Protein AF-0000000084677621 (afdb_homodimer)

Foldseek 3Di:
DDDPPPPPPPPPPPPPPPPPPPPPPPPVPCCVVVPVPLPDLFAKDFDQLVVVDDDADPQLVVVLVVLSVVLVVLRVVLRVVSVVQRPHDDPCCNVVPRQVVQLVVQLVSQVSNQVSRVVVNNRDPDSSVRRGMDGDD/DPPPPPPPPPPPPPPPPPPPPPPPPPPVPCCVVVPVPLPDLFAKDFDQLVVVDDDADPQLVVVLVVLSVVLVVLRVVLRVVSVVQRPHDDPCCNVPPRQVVQLVVQLVSQVSNQVSRVVVNNRDPDSSVRRGMDGDD

Organism: Streptomyces collinus (strain DSM 40733 / Tue 365) (NCBI:txid1214242)

Sequence (274 aa):
MAIIGGAAAVALSGAVIAGTALAGQPAKGDGAQNARTLADPGTISCPDVASGLPAVPASAKAEVDRNLALLQTQIQEANTRLKNTVGQGGPNFVNNAILGPLKDKRVSTIDRIAIAIGRKGTKPAGLDALAACTLTKMAIIGGAAAVALSGAVIAGTALAGQPAKGDGAQNARTLADPGTISCPDVASGLPAVPASAKAEVDRNLALLQTQIQEANTRLKNTVGQGGPNFVNNAILGPLKDKRVSTIDRIAIAIGRKGTKPAGLDALAACTLTK

Radius of gyration: 38.09 Å; Cα contacts (8 Å, |Δi|>4): 256; chains: 2; bounding box: 139×68×80 Å

pLDDT: mean 78.39, std 28.09, range [24.25, 98.94]

Solvent-accessible surface area (backbone atoms only — not comparable to full-atom values): 17028 Å² total; per-residue (Å²): 135,84,81,79,77,77,79,78,78,78,79,78,78,77,78,78,75,76,72,79,74,77,72,70,73,72,73,76,65,79,66,69,67,72,64,71,71,74,71,80,74,49,45,67,48,64,57,70,61,76,82,70,52,73,92,68,50,78,93,28,42,65,63,39,50,53,43,56,50,49,53,53,50,52,48,51,53,46,40,52,49,46,62,75,39,62,90,51,73,60,94,57,32,57,52,60,71,41,47,45,53,48,21,48,52,37,38,54,44,49,46,52,38,31,49,46,40,26,76,77,51,76,54,66,75,72,63,64,76,47,26,60,56,46,79,46,123,137,83,80,78,78,78,79,78,77,79,79,79,76,75,76,77,75,75,72,78,74,75,73,68,72,72,73,77,64,79,66,69,65,72,64,69,71,72,71,78,72,48,46,64,47,66,57,70,61,75,81,70,51,73,91,69,50,78,91,31,42,66,62,41,49,53,42,55,50,49,53,53,51,51,47,52,52,47,42,51,49,45,65,75,40,63,90,52,73,62,94,56,32,58,52,60,72,40,46,46,53,47,22,47,52,36,37,54,44,48,47,52,40,30,50,47,40,25,76,76,51,75,54,67,74,71,62,63,77,47,24,61,59,44,79,46,119

Secondary structure (DSSP, 8-state):
------------------------------------------EEE---SGGG--PPPGGGHHHHHHHHHHHHHHHHHHHHHHHHTTT-S-TTHHIIIIIHHHHHHHHHHHHHHHHHHHTTSPPP-SGGGG---EEE-/------------------------------------------EEE---SGGG--PPPGGGHHHHHHHHHHHHHHHHHHHHHHHHTTT-S-TTHHIIIIIHHHHHHHHHHHHHHHHHHHTTSPPP-SGGGG---EEE-

Structure (mmCIF, N/CA/C/O backbone):
data_AF-0000000084677621-model_v1
#
loop_
_entity.id
_entity.type
_entity.pdbx_description
1 polymer 'Secreted protein'
#
loop_
_atom_site.group_PDB
_atom_site.id
_atom_site.type_symbol
_atom_site.label_atom_id
_atom_site.label_alt_id
_atom_site.label_comp_id
_atom_site.label_asym_id
_atom_site.label_entity_id
_atom_site.label_seq_id
_atom_site.pdbx_PDB_ins_code
_atom_site.Cartn_x
_atom_site.Cartn_y
_atom_site.Cartn_z
_atom_site.occupancy
_atom_site.B_iso_or_equiv
_atom_site.auth_seq_id
_atom_site.auth_comp_id
_atom_site.auth_asym_id
_atom_site.auth_atom_id
_atom_site.pdbx_PDB_model_num
ATOM 1 N N . MET A 1 1 ? 57.188 40.812 -65.5 1 24.25 1 MET A N 1
ATOM 2 C CA . MET A 1 1 ? 58.375 40.938 -64.688 1 24.25 1 MET A CA 1
ATOM 3 C C . MET A 1 1 ? 58 40.938 -63.188 1 24.25 1 MET A C 1
ATOM 5 O O . MET A 1 1 ? 58.781 41.344 -62.344 1 24.25 1 MET A O 1
ATOM 9 N N . ALA A 1 2 ? 56.594 40.688 -62.906 1 28.48 2 ALA A N 1
ATOM 10 C CA . ALA A 1 2 ? 55.938 41.031 -61.625 1 28.48 2 ALA A CA 1
ATOM 11 C C . ALA A 1 2 ? 56.594 40.312 -60.469 1 28.48 2 ALA A C 1
ATOM 13 O O . ALA A 1 2 ? 57.094 39.188 -60.625 1 28.48 2 ALA A O 1
ATOM 14 N N . ILE A 1 3 ? 56.844 41.094 -59.406 1 26.59 3 ILE A N 1
ATOM 15 C CA . ILE A 1 3 ? 57.5 41.219 -58.094 1 26.59 3 ILE A CA 1
ATOM 16 C C . ILE A 1 3 ? 56.875 40.188 -57.125 1 26.59 3 ILE A C 1
ATOM 18 O O . ILE A 1 3 ? 55.656 40.188 -56.938 1 26.59 3 ILE A O 1
ATOM 22 N N . ILE A 1 4 ? 57.375 38.906 -57.062 1 34.72 4 ILE A N 1
ATOM 23 C CA . ILE A 1 4 ? 57.125 37.75 -56.219 1 34.72 4 ILE A CA 1
ATOM 24 C C . ILE A 1 4 ? 57.406 38.062 -54.75 1 34.72 4 ILE A C 1
ATOM 26 O O . ILE A 1 4 ? 58.562 38.312 -54.406 1 34.72 4 ILE A O 1
ATOM 30 N N . GLY A 1 5 ? 56.719 39.25 -54.219 1 29.91 5 GLY A N 1
ATOM 31 C CA . GLY A 1 5 ? 57.031 39.688 -52.875 1 29.91 5 GLY A CA 1
ATOM 32 C C . GLY A 1 5 ? 56.938 38.594 -51.844 1 29.91 5 GLY A C 1
ATOM 33 O O . GLY A 1 5 ? 56 37.812 -51.812 1 29.91 5 GLY A O 1
ATOM 34 N N . GLY A 1 6 ? 58.125 37.969 -51.469 1 28.16 6 GLY A N 1
ATOM 35 C CA . GLY A 1 6 ? 58.438 36.875 -50.531 1 28.16 6 GLY A CA 1
ATOM 36 C C . GLY A 1 6 ? 58.094 37.188 -49.094 1 28.16 6 GLY A C 1
ATOM 37 O O . GLY A 1 6 ? 58.656 38.094 -48.5 1 28.16 6 GLY A O 1
ATOM 38 N N . ALA A 1 7 ? 56.75 37.344 -48.75 1 32.41 7 ALA A N 1
ATOM 39 C CA . ALA A 1 7 ? 56.281 37.688 -47.406 1 32.41 7 ALA A CA 1
ATOM 40 C C . ALA A 1 7 ? 56.938 36.781 -46.375 1 32.41 7 ALA A C 1
ATOM 42 O O . ALA A 1 7 ? 56.906 35.562 -46.531 1 32.41 7 ALA A O 1
ATOM 43 N N . ALA A 1 8 ? 58.031 37.25 -45.688 1 29.69 8 ALA A N 1
ATOM 44 C CA . ALA A 1 8 ? 58.844 36.719 -44.625 1 29.69 8 ALA A CA 1
ATOM 45 C C . ALA A 1 8 ? 57.969 36.312 -43.438 1 29.69 8 ALA A C 1
ATOM 47 O O . ALA A 1 8 ? 57.125 37.094 -42.969 1 29.69 8 ALA A O 1
ATOM 48 N N . ALA A 1 9 ? 57.594 35 -43.312 1 32.16 9 ALA A N 1
ATOM 49 C CA . ALA A 1 9 ? 56.844 34.281 -42.281 1 32.16 9 ALA A CA 1
ATOM 50 C C . ALA A 1 9 ? 57.562 34.406 -40.938 1 32.16 9 ALA A C 1
ATOM 52 O O . ALA A 1 9 ? 58.656 33.906 -40.75 1 32.16 9 ALA A O 1
ATOM 53 N N . VAL A 1 10 ? 57.688 35.719 -40.375 1 30 10 VAL A N 1
ATOM 54 C CA . VAL A 1 10 ? 58.344 35.812 -39.094 1 30 10 VAL A CA 1
ATOM 55 C C . VAL A 1 10 ? 57.656 34.906 -38.094 1 30 10 VAL A C 1
ATOM 57 O O . VAL A 1 10 ? 56.438 34.844 -38 1 30 10 VAL A O 1
ATOM 60 N N . ALA A 1 11 ? 58.25 33.688 -37.75 1 32.84 11 ALA A N 1
ATOM 61 C CA . ALA A 1 11 ? 58 32.656 -36.781 1 32.84 11 ALA A CA 1
ATOM 62 C C . ALA A 1 11 ? 58.094 33.219 -35.344 1 32.84 11 ALA A C 1
ATOM 64 O O . ALA A 1 11 ? 59.156 33.625 -34.906 1 32.84 11 ALA A O 1
ATOM 65 N N . LEU A 1 12 ? 57.156 34.188 -34.906 1 30.03 12 LEU A N 1
ATOM 66 C CA . LEU A 1 12 ? 57.125 34.719 -33.562 1 30.03 12 LEU A CA 1
ATOM 67 C C . LEU A 1 12 ? 57.125 33.594 -32.531 1 30.03 12 LEU A C 1
ATOM 69 O O . LEU A 1 12 ? 56.281 32.719 -32.562 1 30.03 12 LEU A O 1
ATOM 73 N N . SER A 1 13 ? 58.312 33.156 -32.031 1 32.03 13 SER A N 1
ATOM 74 C CA . SER A 1 13 ? 58.656 32.281 -30.906 1 32.03 13 SER A CA 1
ATOM 75 C C . SER A 1 13 ? 58 32.781 -29.609 1 32.03 13 SER A C 1
ATOM 77 O O . SER A 1 13 ? 58.312 33.844 -29.109 1 32.03 13 SER A O 1
ATOM 79 N N . GLY A 1 14 ? 56.656 32.625 -29.438 1 31.45 14 GLY A N 1
ATOM 80 C CA . GLY A 1 14 ? 55.969 32.938 -28.203 1 31.45 14 GLY A CA 1
ATOM 81 C C . GLY A 1 14 ? 56.625 32.344 -26.984 1 31.45 14 GLY A C 1
ATOM 82 O O . GLY A 1 14 ? 57.062 31.203 -26.984 1 31.45 14 GLY A O 1
ATOM 83 N N . ALA A 1 15 ? 57.469 33.156 -26.234 1 33.44 15 ALA A N 1
ATOM 84 C CA . ALA A 1 15 ? 58.094 32.938 -24.938 1 33.44 15 ALA A CA 1
ATOM 85 C C . ALA A 1 15 ? 57.094 32.406 -23.922 1 33.44 15 ALA A C 1
ATOM 87 O O . ALA A 1 15 ? 56.062 33.031 -23.703 1 33.44 15 ALA A O 1
ATOM 88 N N . VAL A 1 16 ? 57 31.062 -23.859 1 34.22 16 VAL A N 1
ATOM 89 C CA . VAL A 1 16 ? 56.312 30.297 -22.828 1 34.22 16 VAL A CA 1
ATOM 90 C C . VAL A 1 16 ? 56.781 30.75 -21.453 1 34.22 16 VAL A C 1
ATOM 92 O O . VAL A 1 16 ? 57.969 30.578 -21.109 1 34.22 16 VAL A O 1
ATOM 95 N N . ILE A 1 17 ? 56.5 32.062 -21.047 1 32.53 17 ILE A N 1
ATOM 96 C CA . ILE A 1 17 ? 56.844 32.406 -19.672 1 32.53 17 ILE A CA 1
ATOM 97 C C . ILE A 1 17 ? 56.281 31.359 -18.719 1 32.53 17 ILE A C 1
ATOM 99 O O . ILE A 1 17 ? 55.094 31.062 -18.719 1 32.53 17 ILE A O 1
ATOM 103 N N . ALA A 1 18 ? 57.062 30.406 -18.266 1 33.72 18 ALA A N 1
ATOM 104 C CA . ALA A 1 18 ? 56.969 29.406 -17.203 1 33.72 18 ALA A CA 1
ATOM 105 C C . ALA A 1 18 ? 56.562 30.047 -15.875 1 33.72 18 ALA A C 1
ATOM 107 O O . ALA A 1 18 ? 57.344 30.812 -15.289 1 33.72 18 ALA A O 1
ATOM 108 N N . GLY A 1 19 ? 55.406 30.766 -15.805 1 32.38 19 GLY A N 1
ATOM 109 C CA . GLY A 1 19 ? 55 31.203 -14.484 1 32.38 19 GLY A CA 1
ATOM 110 C C . GLY A 1 19 ? 55.156 30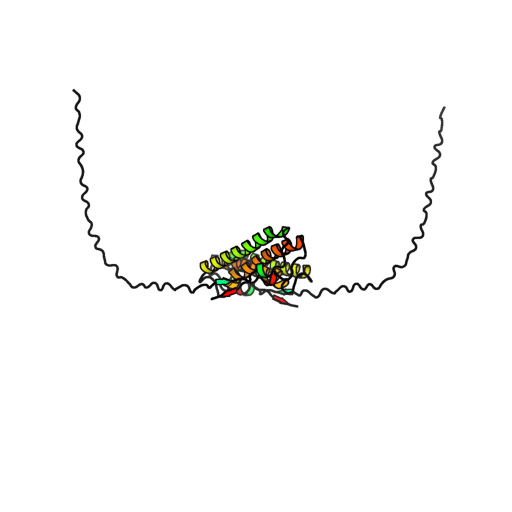.141 -13.414 1 32.38 19 GLY A C 1
ATOM 111 O O . GLY A 1 19 ? 54.844 28.969 -13.648 1 32.38 19 GLY A O 1
ATOM 112 N N . THR A 1 20 ? 56.188 30.312 -12.539 1 35 20 THR A N 1
ATOM 113 C CA . THR A 1 20 ? 56.5 29.578 -11.32 1 35 20 THR A CA 1
ATOM 114 C C . THR A 1 20 ? 55.25 29.438 -10.438 1 35 20 THR A C 1
ATOM 116 O O . THR A 1 20 ? 54.656 30.438 -10.062 1 35 20 THR A O 1
ATOM 119 N N . ALA A 1 21 ? 54.344 28.484 -10.867 1 30.08 21 ALA A N 1
ATOM 120 C CA . ALA A 1 21 ? 53.281 28.047 -9.961 1 30.08 21 ALA A CA 1
ATOM 121 C C . ALA A 1 21 ? 53.844 27.734 -8.57 1 30.08 21 ALA A C 1
ATOM 123 O O . ALA A 1 21 ? 54.656 26.844 -8.414 1 30.08 21 ALA A O 1
ATOM 124 N N . LEU A 1 22 ? 54.219 28.812 -7.773 1 33.91 22 LEU A N 1
ATOM 125 C CA . LEU A 1 22 ? 54.469 28.547 -6.359 1 33.91 22 LEU A CA 1
ATOM 126 C C . LEU A 1 22 ? 53.406 27.656 -5.762 1 33.91 22 LEU A C 1
ATOM 128 O O . LEU A 1 22 ? 52.219 28 -5.754 1 33.91 22 LEU A O 1
ATOM 132 N N . ALA A 1 23 ? 53.531 26.344 -6.035 1 33.91 23 ALA A N 1
ATOM 133 C CA . ALA A 1 23 ? 52.75 25.25 -5.484 1 33.91 23 ALA A CA 1
ATOM 134 C C . ALA A 1 23 ? 52.625 25.359 -3.969 1 33.91 23 ALA A C 1
ATOM 136 O O . ALA A 1 23 ? 53.625 25.281 -3.25 1 33.91 23 ALA A O 1
ATOM 137 N N . GLY A 1 24 ? 51.969 26.453 -3.461 1 34.72 24 GLY A N 1
ATOM 138 C CA . GLY A 1 24 ? 51.656 26.312 -2.047 1 34.72 24 GLY A CA 1
ATOM 139 C C . GLY A 1 24 ? 51.156 24.938 -1.672 1 34.72 24 GLY A C 1
ATOM 140 O O . GLY A 1 24 ? 50.469 24.281 -2.471 1 34.72 24 GLY A O 1
ATOM 141 N N . GLN A 1 25 ? 51.938 24.156 -0.978 1 35.19 25 GLN A N 1
ATOM 142 C CA . GLN A 1 25 ? 51.594 22.844 -0.445 1 35.19 25 GLN A CA 1
ATOM 143 C C . GLN A 1 25 ? 50.25 22.891 0.284 1 35.19 25 GLN A C 1
ATOM 145 O O . GLN A 1 25 ? 50.062 23.719 1.175 1 35.19 25 GLN A O 1
ATOM 150 N N . PRO A 1 26 ? 49.219 22.594 -0.524 1 37.03 26 PRO A N 1
ATOM 151 C CA . PRO A 1 26 ? 48 22.453 0.281 1 37.03 26 PRO A CA 1
ATOM 152 C C . PRO A 1 26 ? 48.219 21.594 1.522 1 37.03 26 PRO A C 1
ATOM 154 O O . PRO A 1 26 ? 49.094 20.703 1.523 1 37.03 26 PRO A O 1
ATOM 157 N N . ALA A 1 27 ? 48.344 22.25 2.67 1 34.19 27 ALA A N 1
ATOM 158 C CA . ALA A 1 27 ? 48.219 21.5 3.914 1 34.19 27 ALA A CA 1
ATOM 159 C C . ALA A 1 27 ? 47.188 20.359 3.768 1 34.19 27 ALA A C 1
ATOM 161 O O . ALA A 1 27 ? 46.125 20.547 3.188 1 34.19 27 ALA A O 1
ATOM 162 N N . LYS A 1 28 ? 47.75 19.156 3.627 1 34 28 LYS A N 1
ATOM 163 C CA . LYS A 1 28 ? 47 17.906 3.75 1 34 28 LYS A CA 1
ATOM 164 C C . LYS A 1 28 ? 46.062 17.938 4.961 1 34 28 LYS A C 1
ATOM 166 O O . LYS A 1 28 ? 46.531 17.766 6.098 1 34 28 LYS A O 1
ATOM 171 N N . GLY A 1 29 ? 45.438 19.125 5.207 1 32.28 29 GLY A N 1
ATOM 172 C CA . GLY A 1 29 ? 44.469 18.875 6.254 1 32.28 29 GLY A CA 1
ATOM 173 C C . GLY A 1 29 ? 43.75 17.547 6.105 1 32.28 29 GLY A C 1
ATOM 174 O O . GLY A 1 29 ? 43.375 17.156 5 1 32.28 29 GLY A O 1
ATOM 175 N N . ASP A 1 30 ? 44.219 16.625 6.906 1 35.56 30 ASP A N 1
ATOM 176 C CA . ASP A 1 30 ? 43.5 15.375 7.172 1 35.56 30 ASP A CA 1
ATOM 177 C C . ASP A 1 30 ? 42 15.609 7.238 1 35.56 30 ASP A C 1
ATOM 179 O O . ASP A 1 30 ? 41.469 15.961 8.297 1 35.56 30 ASP A O 1
ATOM 183 N N . GLY A 1 31 ? 41.469 16.531 6.512 1 31.53 31 GLY A N 1
ATOM 184 C CA . GLY A 1 31 ? 40 16.438 6.465 1 31.53 31 GLY A CA 1
ATOM 185 C C . GLY A 1 31 ? 39.5 15.039 6.148 1 31.53 31 GLY A C 1
ATOM 186 O O . GLY A 1 31 ? 39.375 14.672 4.98 1 31.53 31 GLY A O 1
ATOM 187 N N . ALA A 1 32 ? 40.031 13.992 6.82 1 33.91 32 ALA A N 1
ATOM 188 C CA . ALA A 1 32 ? 39.219 12.781 6.852 1 33.91 32 ALA A CA 1
ATOM 189 C C . ALA A 1 32 ? 37.75 13.125 6.816 1 33.91 32 ALA A C 1
ATOM 191 O O . ALA A 1 32 ? 37.219 13.703 7.77 1 33.91 32 ALA A O 1
ATOM 192 N N . GLN A 1 33 ? 37.25 13.734 5.754 1 34.72 33 GLN A N 1
ATOM 193 C CA . GLN A 1 33 ? 35.812 13.625 5.582 1 34.72 33 GLN A CA 1
ATOM 194 C C . GLN A 1 33 ? 35.281 12.312 6.16 1 34.72 33 GLN A C 1
ATOM 196 O O . GLN A 1 33 ? 35.719 11.234 5.762 1 34.72 33 GLN A O 1
ATOM 201 N N . ASN A 1 34 ? 35.219 12.18 7.402 1 35.88 34 ASN A N 1
ATOM 202 C CA . ASN A 1 34 ? 34.406 11.094 7.93 1 35.88 34 ASN A CA 1
ATOM 203 C C . ASN A 1 34 ? 33.281 10.703 6.957 1 35.88 34 ASN A C 1
ATOM 205 O O . ASN A 1 34 ? 32.312 11.43 6.801 1 35.88 34 ASN A O 1
ATOM 209 N N . ALA A 1 35 ? 33.594 10.312 5.75 1 40.62 35 ALA A N 1
ATOM 210 C CA . ALA A 1 35 ? 32.562 9.633 4.984 1 40.62 35 ALA A CA 1
ATOM 211 C C . ALA A 1 35 ? 31.594 8.875 5.902 1 40.62 35 ALA A C 1
ATOM 213 O O . ALA A 1 35 ? 31.984 7.91 6.562 1 40.62 35 ALA A O 1
ATOM 214 N N . ARG A 1 36 ? 30.859 9.57 6.629 1 41.03 36 ARG A N 1
ATOM 215 C CA . ARG A 1 36 ? 29.812 8.812 7.305 1 41.03 36 ARG A CA 1
ATOM 216 C C . ARG A 1 36 ? 29.469 7.543 6.527 1 41.03 36 ARG A C 1
ATOM 218 O O . ARG A 1 36 ? 29.109 7.605 5.352 1 41.03 36 ARG A O 1
ATOM 225 N N . THR A 1 37 ? 30.297 6.488 6.484 1 50.03 37 THR A N 1
ATOM 226 C CA . THR A 1 37 ? 29.922 5.168 5.984 1 50.03 37 THR A CA 1
ATOM 227 C C . THR A 1 37 ? 28.422 4.949 6.086 1 50.03 37 THR A C 1
ATOM 229 O O . THR A 1 37 ? 27.875 4.844 7.188 1 50.03 37 THR A O 1
ATOM 232 N N . LEU A 1 38 ? 27.703 5.578 5.141 1 57.69 38 LEU A N 1
ATOM 233 C CA . LEU A 1 38 ? 26.266 5.352 5.117 1 57.69 38 LEU A CA 1
ATOM 234 C C . LEU A 1 38 ? 25.938 3.902 5.457 1 57.69 38 LEU A C 1
ATOM 236 O O . LEU A 1 38 ? 26.625 2.982 4.996 1 57.69 38 LEU A O 1
ATOM 240 N N . ALA A 1 39 ? 25.5 3.562 6.703 1 67.75 39 ALA A N 1
ATOM 241 C CA . ALA A 1 39 ? 25.031 2.26 7.168 1 67.75 39 ALA A CA 1
ATOM 242 C C . ALA A 1 39 ? 24.359 1.487 6.035 1 67.75 39 ALA A C 1
ATOM 244 O O . ALA A 1 39 ? 23.734 2.084 5.148 1 67.75 39 ALA A O 1
ATOM 245 N N . ASP A 1 40 ? 24.844 0.27 5.762 1 83.38 40 ASP A N 1
ATOM 246 C CA . ASP A 1 40 ? 24.219 -0.669 4.832 1 83.38 40 ASP A CA 1
ATOM 247 C C . ASP A 1 40 ? 22.703 -0.629 4.949 1 83.38 40 ASP A C 1
ATOM 249 O O . ASP A 1 40 ? 22.141 -0.864 6.027 1 83.38 40 ASP A O 1
ATOM 253 N N . PRO A 1 41 ? 22.062 -0.121 3.859 1 90.06 41 PRO A N 1
ATOM 254 C CA . PRO A 1 41 ? 20.609 -0.005 3.941 1 90.06 41 PRO A CA 1
ATOM 255 C C . PRO A 1 41 ? 19.906 -1.354 4.133 1 90.06 41 PRO A C 1
ATOM 257 O O . PRO A 1 41 ? 18.719 -1.402 4.465 1 90.06 41 PRO A O 1
ATOM 260 N N . GLY A 1 42 ? 20.641 -2.412 4.078 1 95.56 42 GLY A N 1
ATOM 261 C CA . GLY A 1 42 ? 20.016 -3.729 4.078 1 95.56 42 GLY A CA 1
ATOM 262 C C . GLY A 1 42 ? 19.516 -4.148 2.713 1 95.56 42 GLY A C 1
ATOM 263 O O . GLY A 1 42 ? 19.906 -3.58 1.694 1 95.56 42 GLY A O 1
ATOM 264 N N . THR A 1 43 ? 18.766 -5.301 2.654 1 97.56 43 THR A N 1
ATOM 265 C CA . THR A 1 43 ? 18.219 -5.863 1.43 1 97.56 43 THR A CA 1
ATOM 266 C C . THR A 1 43 ? 16.766 -6.277 1.64 1 97.56 43 THR A C 1
ATOM 268 O O . THR A 1 43 ? 16.406 -6.852 2.676 1 97.56 43 THR A O 1
ATOM 271 N N . ILE A 1 44 ? 16.016 -5.887 0.634 1 98.62 44 ILE A N 1
ATOM 272 C CA . ILE A 1 44 ? 14.617 -6.324 0.63 1 98.62 44 ILE A CA 1
ATOM 273 C C . ILE A 1 44 ? 14.516 -7.703 -0.014 1 98.62 44 ILE A C 1
ATOM 275 O O . ILE A 1 44 ? 15.055 -7.934 -1.1 1 98.62 44 ILE A O 1
ATOM 279 N N . SER A 1 45 ? 13.906 -8.602 0.754 1 98.44 45 SER A N 1
ATOM 280 C CA . SER A 1 45 ? 13.633 -9.945 0.257 1 98.44 45 SER A CA 1
ATOM 281 C C . SER A 1 45 ? 12.148 -10.273 0.339 1 98.44 45 SER A C 1
ATOM 283 O O . SER A 1 45 ? 11.453 -9.828 1.259 1 98.44 45 SER A O 1
ATOM 285 N N . CYS A 1 46 ? 11.719 -11.031 -0.648 1 98.75 46 CYS A N 1
ATOM 286 C CA . CYS A 1 46 ? 10.305 -11.383 -0.728 1 98.75 46 CYS A CA 1
ATOM 287 C C . CYS A 1 46 ? 10.133 -12.891 -0.893 1 98.75 46 CYS A C 1
ATOM 289 O O . CYS A 1 46 ? 10.977 -13.555 -1.492 1 98.75 46 CYS A O 1
ATOM 291 N N . PRO A 1 47 ? 8.961 -13.5 -0.418 1 98.44 47 PRO A N 1
ATOM 292 C CA . PRO A 1 47 ? 8.672 -14.906 -0.694 1 98.44 47 PRO A CA 1
ATOM 293 C C . PRO A 1 47 ? 8.578 -15.211 -2.188 1 98.44 47 PRO A C 1
ATOM 295 O O . PRO A 1 47 ? 8.117 -14.367 -2.963 1 98.44 47 PRO A O 1
ATOM 298 N N . ASP A 1 48 ? 9.078 -16.422 -2.441 1 98 48 ASP A N 1
ATOM 299 C CA . ASP A 1 48 ? 9 -16.875 -3.824 1 98 48 ASP A CA 1
ATOM 300 C C . ASP A 1 48 ? 7.582 -17.312 -4.176 1 98 48 ASP A C 1
ATOM 302 O O . ASP A 1 48 ? 7.07 -18.297 -3.617 1 98 48 ASP A O 1
ATOM 306 N N . VAL A 1 49 ? 6.969 -16.719 -5.172 1 98.62 49 VAL A N 1
ATOM 307 C CA . VAL A 1 49 ? 5.59 -17.016 -5.543 1 98.62 49 VAL A CA 1
ATOM 308 C C . VAL A 1 49 ? 5.547 -18.297 -6.387 1 98.62 49 VAL A C 1
ATOM 310 O O . VAL A 1 49 ? 4.621 -19.094 -6.262 1 98.62 49 VAL A O 1
ATOM 313 N N . ALA A 1 50 ? 6.527 -18.5 -7.203 1 98.19 50 ALA A N 1
ATOM 314 C CA . ALA A 1 50 ? 6.543 -19.656 -8.109 1 98.19 50 ALA A CA 1
ATOM 315 C C . ALA A 1 50 ? 6.402 -20.969 -7.34 1 98.19 50 ALA A C 1
ATOM 317 O O . ALA A 1 50 ? 5.672 -21.859 -7.766 1 98.19 50 ALA A O 1
ATOM 318 N N . SER A 1 51 ? 7.02 -21.016 -6.227 1 97.31 51 SER A N 1
ATOM 319 C CA . SER A 1 51 ? 7.035 -22.25 -5.457 1 97.31 51 SER A CA 1
ATOM 320 C C . SER A 1 51 ? 5.684 -22.516 -4.801 1 97.31 51 SER A C 1
ATOM 322 O O . SER A 1 51 ? 5.406 -23.625 -4.363 1 97.31 51 SER A O 1
ATOM 324 N N . GLY A 1 52 ? 4.871 -21.469 -4.723 1 96 52 GLY A N 1
ATOM 325 C CA . GLY A 1 52 ? 3.562 -21.609 -4.102 1 96 52 GLY A CA 1
ATOM 326 C C . GLY A 1 52 ? 2.451 -21.859 -5.102 1 96 52 GLY A C 1
ATOM 327 O O . GLY A 1 52 ? 1.292 -22.031 -4.719 1 96 52 GLY A O 1
ATOM 328 N N . LEU A 1 53 ? 2.854 -22.031 -6.312 1 97.69 53 LEU A N 1
ATOM 329 C CA . LEU A 1 53 ? 1.839 -22.203 -7.348 1 97.69 53 LEU A CA 1
ATOM 330 C C . LEU A 1 53 ? 1.466 -23.672 -7.512 1 97.69 53 LEU A C 1
ATOM 332 O O . LEU A 1 53 ? 2.318 -24.547 -7.375 1 97.69 53 LEU A O 1
ATOM 336 N N . PRO A 1 54 ? 0.146 -23.875 -7.77 1 96.31 54 PRO A N 1
ATOM 337 C CA . PRO A 1 54 ? -0.204 -25.203 -8.258 1 96.31 54 PRO A CA 1
ATOM 338 C C . PRO A 1 54 ? 0.297 -25.469 -9.672 1 96.31 54 PRO A C 1
ATOM 340 O O . PRO A 1 54 ? 1.072 -24.688 -10.219 1 96.31 54 PRO A O 1
ATOM 343 N N . ALA A 1 55 ? -0.205 -26.641 -10.211 1 95.62 55 ALA A N 1
ATOM 344 C CA . ALA A 1 55 ? 0.11 -26.875 -11.617 1 95.62 55 ALA A CA 1
ATOM 345 C C . ALA A 1 55 ? -0.464 -25.781 -12.508 1 95.62 55 ALA A C 1
ATOM 347 O O . ALA A 1 55 ? -1.627 -25.391 -12.359 1 95.62 55 ALA A O 1
ATOM 348 N N . VAL A 1 56 ? 0.399 -25.266 -13.406 1 97.56 56 VAL A N 1
ATOM 349 C CA . VAL A 1 56 ? 0.007 -24.188 -14.32 1 97.56 56 VAL A CA 1
ATOM 350 C C . VAL A 1 56 ? -0.387 -24.781 -15.672 1 97.56 56 VAL A C 1
ATOM 352 O O . VAL A 1 56 ? 0.428 -25.422 -16.344 1 97.56 56 VAL A O 1
ATOM 355 N N . PRO A 1 57 ? -1.615 -24.547 -16 1 97.31 57 PRO A N 1
ATOM 356 C CA . PRO A 1 57 ? -1.983 -25 -17.344 1 97.31 57 PRO A CA 1
ATOM 357 C C . PRO A 1 57 ? -1.078 -24.422 -18.438 1 97.31 57 PRO A C 1
ATOM 359 O O . PRO A 1 57 ? -0.666 -23.266 -18.344 1 97.31 57 PRO A O 1
ATOM 362 N N . ALA A 1 58 ? -0.918 -25.266 -19.375 1 96.81 58 ALA A N 1
ATOM 363 C CA . ALA A 1 58 ? -0.031 -24.859 -20.469 1 96.81 58 ALA A CA 1
ATOM 364 C C . ALA A 1 58 ? -0.503 -23.547 -21.094 1 96.81 58 ALA A C 1
ATOM 366 O O . ALA A 1 58 ? 0.311 -22.703 -21.469 1 96.81 58 ALA A O 1
ATOM 367 N N . SER A 1 59 ? -1.754 -23.312 -21.172 1 96.94 59 SER A N 1
ATOM 368 C CA . SER A 1 59 ? -2.334 -22.156 -21.844 1 96.94 59 SER A CA 1
ATOM 369 C C . SER A 1 59 ? -2.117 -20.875 -21.031 1 96.94 59 SER A C 1
ATOM 371 O O . SER A 1 59 ? -2.225 -19.766 -21.562 1 96.94 59 SER A O 1
ATOM 373 N N . ALA A 1 60 ? -1.759 -21.047 -19.719 1 98 60 ALA A N 1
ATOM 374 C CA . ALA A 1 60 ? -1.562 -19.891 -18.844 1 98 60 ALA A CA 1
ATOM 375 C C . ALA A 1 60 ? -0.078 -19.641 -18.578 1 98 60 ALA A C 1
ATOM 377 O O . ALA A 1 60 ? 0.293 -18.656 -17.953 1 98 60 ALA A O 1
ATOM 378 N N . LYS A 1 61 ?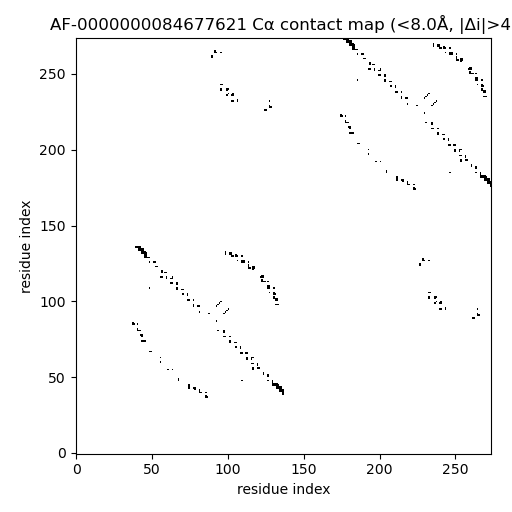 0.741 -20.469 -19.047 1 98.19 61 LYS A N 1
ATOM 379 C CA . LYS A 1 61 ? 2.15 -20.5 -18.672 1 98.19 61 LYS A CA 1
ATOM 380 C C . LYS A 1 61 ? 2.85 -19.203 -19.047 1 98.19 61 LYS A C 1
ATOM 382 O O . LYS A 1 61 ? 3.598 -18.641 -18.234 1 98.19 61 LYS A O 1
ATOM 387 N N . ALA A 1 62 ? 2.561 -18.703 -20.188 1 98.31 62 ALA A N 1
ATOM 388 C CA . ALA A 1 62 ? 3.238 -17.484 -20.625 1 98.31 62 ALA A CA 1
ATOM 389 C C . ALA A 1 62 ? 2.854 -16.297 -19.766 1 98.31 62 ALA A C 1
ATOM 391 O O . ALA A 1 62 ? 3.711 -15.5 -19.359 1 98.31 62 ALA A O 1
ATOM 392 N N . GLU A 1 63 ? 1.575 -16.125 -19.453 1 98.56 63 GLU A N 1
ATOM 393 C CA . GLU A 1 63 ? 1.11 -15.023 -18.625 1 98.56 63 GLU A CA 1
ATOM 394 C C . GLU A 1 63 ? 1.65 -15.141 -17.203 1 98.56 63 GLU A C 1
ATOM 396 O O . GLU A 1 63 ? 2.082 -14.148 -16.609 1 98.56 63 GLU A O 1
ATOM 401 N N . VAL A 1 64 ? 1.659 -16.328 -16.703 1 98.75 64 VAL A N 1
ATOM 402 C CA . VAL A 1 64 ? 2.176 -16.562 -15.359 1 98.75 64 VAL A CA 1
ATOM 403 C C . VAL A 1 64 ? 3.664 -16.219 -15.312 1 98.75 64 VAL A C 1
ATOM 405 O O . VAL A 1 64 ? 4.113 -15.5 -14.422 1 98.75 64 VAL A O 1
ATOM 408 N N . ASP A 1 65 ? 4.398 -16.625 -16.312 1 98.81 65 ASP A N 1
ATOM 409 C CA . ASP A 1 65 ? 5.836 -16.375 -16.359 1 98.81 65 ASP A CA 1
ATOM 410 C C . ASP A 1 65 ? 6.129 -14.875 -16.438 1 98.81 65 ASP A C 1
ATOM 412 O O . ASP A 1 65 ? 7.059 -14.383 -15.789 1 98.81 65 ASP A O 1
ATOM 416 N N . ARG A 1 66 ? 5.371 -14.141 -17.188 1 98.88 66 ARG A N 1
ATOM 417 C CA . ARG A 1 66 ? 5.562 -12.703 -17.312 1 98.88 66 ARG A CA 1
ATOM 418 C C . ARG A 1 66 ? 5.328 -12.008 -15.977 1 98.88 66 ARG A C 1
ATOM 420 O O . ARG A 1 66 ? 6.082 -11.109 -15.602 1 98.88 66 ARG A O 1
ATOM 427 N N . ASN A 1 67 ? 4.375 -12.516 -15.297 1 98.88 67 ASN A N 1
ATOM 428 C CA . ASN A 1 67 ? 4.066 -11.875 -14.016 1 98.88 67 ASN A CA 1
ATOM 429 C C . ASN A 1 67 ? 5.066 -12.273 -12.938 1 98.88 67 ASN A C 1
ATOM 431 O O . ASN A 1 67 ? 5.387 -11.469 -12.055 1 98.88 67 ASN A O 1
ATOM 435 N N . LEU A 1 68 ? 5.598 -13.469 -13.016 1 98.88 68 LEU A N 1
ATOM 436 C CA . LEU A 1 68 ? 6.668 -13.852 -12.102 1 98.88 68 LEU A CA 1
ATOM 437 C C . LEU A 1 68 ? 7.914 -13.008 -12.336 1 98.88 68 LEU A C 1
ATOM 439 O O . LEU A 1 68 ? 8.586 -12.609 -11.383 1 98.88 68 LEU A O 1
ATOM 443 N N . ALA A 1 69 ? 8.156 -12.703 -13.594 1 98.88 69 ALA A N 1
ATOM 444 C CA . ALA A 1 69 ? 9.273 -11.82 -13.922 1 98.88 69 ALA A CA 1
ATOM 445 C C . ALA A 1 69 ? 9.023 -10.414 -13.391 1 98.88 69 ALA A C 1
ATOM 447 O O . ALA A 1 69 ? 9.953 -9.75 -12.906 1 98.88 69 ALA A O 1
ATOM 448 N N . LEU A 1 70 ? 7.812 -9.969 -13.516 1 98.88 70 LEU A N 1
ATOM 449 C CA . LEU A 1 70 ? 7.457 -8.648 -13.008 1 98.88 70 LEU A CA 1
ATOM 450 C C . LEU A 1 70 ? 7.664 -8.57 -11.5 1 98.88 70 LEU A C 1
ATOM 452 O O . LEU A 1 70 ? 8.125 -7.551 -10.984 1 98.88 70 LEU A O 1
ATOM 456 N N . LEU A 1 71 ? 7.395 -9.688 -10.781 1 98.94 71 LEU A N 1
ATOM 457 C CA . LEU A 1 71 ? 7.637 -9.727 -9.344 1 98.94 71 LEU A CA 1
ATOM 458 C C . LEU A 1 71 ? 9.117 -9.516 -9.039 1 98.94 71 LEU A C 1
ATOM 460 O O . LEU A 1 71 ? 9.461 -8.812 -8.086 1 98.94 71 LEU A O 1
ATOM 464 N N . GLN A 1 72 ? 9.969 -10.078 -9.836 1 98.75 72 GLN A N 1
ATOM 465 C CA . GLN A 1 72 ? 11.406 -9.914 -9.641 1 98.75 72 GLN A CA 1
ATOM 466 C C . GLN A 1 72 ? 11.844 -8.484 -9.914 1 98.75 72 GLN A C 1
ATOM 468 O O . GLN A 1 72 ? 12.664 -7.926 -9.18 1 98.75 72 GLN A O 1
ATOM 473 N N . THR A 1 73 ? 11.281 -7.898 -10.93 1 98.88 73 THR A N 1
ATOM 474 C CA . THR A 1 73 ? 11.578 -6.508 -11.258 1 98.88 73 THR A CA 1
ATOM 475 C C . THR A 1 73 ? 11.164 -5.586 -10.109 1 98.88 73 THR A C 1
ATOM 477 O O . THR A 1 73 ? 11.891 -4.645 -9.773 1 98.88 73 THR A O 1
ATOM 480 N N . GLN A 1 74 ? 10.047 -5.859 -9.5 1 98.88 74 GLN A N 1
ATOM 481 C CA . GLN A 1 74 ? 9.539 -5.051 -8.398 1 98.88 74 GLN A CA 1
ATOM 482 C C . GLN A 1 74 ? 10.492 -5.098 -7.203 1 98.88 74 GLN A C 1
ATOM 484 O O . GLN A 1 74 ? 10.727 -4.078 -6.551 1 98.88 74 GLN A O 1
ATOM 489 N N . ILE A 1 75 ? 11.086 -6.258 -6.961 1 98.81 75 ILE A N 1
ATOM 490 C CA . ILE A 1 75 ? 12.047 -6.406 -5.875 1 98.81 75 ILE A CA 1
ATOM 491 C C . ILE A 1 75 ? 13.297 -5.582 -6.176 1 98.81 75 ILE A C 1
ATOM 493 O O . ILE A 1 75 ? 13.812 -4.891 -5.297 1 98.81 75 ILE A O 1
ATOM 497 N N . GLN A 1 76 ? 13.703 -5.613 -7.406 1 98.62 76 GLN A N 1
ATOM 498 C CA . GLN A 1 76 ? 14.883 -4.855 -7.809 1 98.62 76 GLN A CA 1
ATOM 499 C C . GLN A 1 76 ? 14.648 -3.354 -7.672 1 98.62 76 GLN A C 1
ATOM 501 O O . GLN A 1 76 ? 15.508 -2.625 -7.18 1 98.62 76 GLN A O 1
ATOM 506 N N . GLU A 1 77 ? 13.469 -2.934 -8.086 1 98.81 77 GLU A N 1
ATOM 507 C CA . GLU A 1 77 ? 13.133 -1.518 -7.977 1 98.81 77 GLU A CA 1
ATOM 508 C C . GLU A 1 77 ? 13.07 -1.077 -6.516 1 98.81 77 GLU A C 1
ATOM 510 O O . GLU A 1 77 ? 13.508 0.021 -6.172 1 98.81 77 GLU A O 1
ATOM 515 N N . ALA A 1 78 ? 12.555 -1.953 -5.691 1 98.75 78 ALA A N 1
ATOM 516 C CA . ALA A 1 78 ? 12.477 -1.635 -4.266 1 98.75 78 ALA A CA 1
ATOM 517 C C . ALA A 1 78 ? 13.867 -1.531 -3.648 1 98.75 78 ALA A C 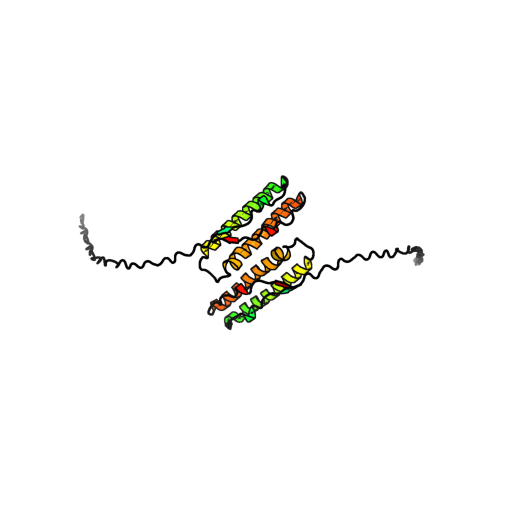1
ATOM 519 O O . ALA A 1 78 ? 14.133 -0.631 -2.848 1 98.75 78 ALA A O 1
ATOM 520 N N . ASN A 1 79 ? 14.719 -2.4 -4.012 1 98.62 79 ASN A N 1
ATOM 521 C CA . ASN A 1 79 ? 16.078 -2.354 -3.498 1 98.62 79 ASN A CA 1
ATOM 522 C C . ASN A 1 79 ? 16.828 -1.125 -4.008 1 98.62 79 ASN A C 1
ATOM 524 O O . ASN A 1 79 ? 17.641 -0.548 -3.287 1 98.62 79 ASN A O 1
ATOM 528 N N . THR A 1 80 ? 16.594 -0.765 -5.266 1 98.31 80 THR A N 1
ATOM 529 C CA . THR A 1 80 ? 17.172 0.459 -5.805 1 98.31 80 THR A CA 1
ATOM 530 C C . THR A 1 80 ? 16.688 1.677 -5.02 1 98.31 80 THR A C 1
ATOM 532 O O . THR A 1 80 ? 17.5 2.543 -4.66 1 98.31 80 THR A O 1
ATOM 535 N N . ARG A 1 81 ? 15.422 1.672 -4.703 1 97.88 81 ARG A N 1
ATOM 536 C CA . ARG A 1 81 ? 14.875 2.771 -3.91 1 97.88 81 ARG A CA 1
ATOM 537 C C . ARG A 1 81 ? 15.469 2.781 -2.506 1 97.88 81 ARG A C 1
ATOM 539 O O . ARG A 1 81 ? 15.766 3.846 -1.958 1 97.88 81 ARG A O 1
ATOM 546 N N . LEU A 1 82 ? 15.641 1.623 -1.943 1 97.56 82 LEU A N 1
ATOM 547 C CA . LEU A 1 82 ? 16.234 1.496 -0.619 1 97.56 82 LEU A CA 1
ATOM 548 C C . LEU A 1 82 ? 17.641 2.109 -0.594 1 97.56 82 LEU A C 1
ATOM 550 O O . LEU A 1 82 ? 17.953 2.9 0.297 1 97.56 82 LEU A O 1
ATOM 554 N N . LYS A 1 83 ? 18.438 1.84 -1.601 1 96.38 83 LYS A N 1
ATOM 555 C CA . LYS A 1 83 ? 19.812 2.35 -1.687 1 96.38 83 LYS A CA 1
ATOM 556 C C . LYS A 1 83 ? 19.812 3.861 -1.901 1 96.38 83 LYS A C 1
ATOM 558 O O . LYS A 1 83 ? 20.672 4.566 -1.349 1 96.38 83 LYS A O 1
ATOM 563 N N . ASN A 1 84 ? 18.859 4.297 -2.67 1 96.06 84 ASN A N 1
ATOM 564 C CA . ASN A 1 84 ? 18.859 5.699 -3.062 1 96.06 84 ASN A CA 1
ATOM 565 C C . ASN A 1 84 ? 18.266 6.59 -1.969 1 96.06 84 ASN A C 1
ATOM 567 O O . ASN A 1 84 ? 18.312 7.816 -2.064 1 96.06 84 ASN A O 1
ATOM 571 N N . THR A 1 85 ? 17.781 5.938 -0.916 1 94.06 85 THR A N 1
ATOM 572 C CA . THR A 1 85 ? 17.094 6.754 0.083 1 94.06 85 THR A CA 1
ATOM 573 C C . THR A 1 85 ? 17.719 6.555 1.461 1 94.06 85 THR A C 1
ATOM 575 O O . THR A 1 85 ? 17.094 6.82 2.482 1 94.06 85 THR A O 1
ATOM 578 N N . VAL A 1 86 ? 18.938 6.012 1.471 1 91.81 86 VAL A N 1
ATOM 579 C CA . VAL A 1 86 ? 19.641 5.848 2.74 1 91.81 86 VAL A CA 1
ATOM 580 C C . VAL A 1 86 ? 19.734 7.195 3.457 1 91.81 86 VAL A C 1
ATOM 582 O O . VAL A 1 86 ? 20.094 8.203 2.854 1 91.81 86 VAL A O 1
ATOM 585 N N . GLY A 1 87 ? 19.328 7.18 4.734 1 86.69 87 GLY A N 1
ATOM 586 C CA . GLY A 1 87 ? 19.438 8.391 5.531 1 86.69 87 GLY A CA 1
ATOM 587 C C . GLY A 1 87 ? 18.234 9.305 5.402 1 86.69 87 GLY A C 1
ATOM 588 O O . GLY A 1 87 ? 18.156 10.336 6.078 1 86.69 87 GLY A O 1
ATOM 589 N N . GLN A 1 88 ? 17.266 8.945 4.48 1 84.75 88 GLN A N 1
ATOM 590 C CA . GLN A 1 88 ? 16.094 9.789 4.273 1 84.75 88 GLN A CA 1
ATOM 591 C C . GLN A 1 88 ? 14.938 9.344 5.152 1 84.75 88 GLN A C 1
ATOM 593 O O . GLN A 1 88 ? 14.758 8.148 5.398 1 84.75 88 GLN A O 1
ATOM 598 N N . GLY A 1 89 ? 14.281 10.391 5.566 1 81.75 89 GLY A N 1
ATOM 599 C CA . GLY A 1 89 ? 13.031 10.125 6.25 1 81.75 89 GLY A CA 1
ATOM 600 C C . GLY A 1 89 ? 13.211 9.656 7.684 1 81.75 89 GLY A C 1
ATOM 601 O O . GLY A 1 89 ? 14.344 9.523 8.156 1 81.75 89 GLY A O 1
ATOM 602 N N . GLY A 1 90 ? 12.086 9.523 8.398 1 82.94 90 GLY A N 1
ATOM 603 C CA . GLY A 1 90 ? 12.078 9.055 9.773 1 82.94 90 GLY A CA 1
ATOM 604 C C . GLY A 1 90 ? 12.078 7.543 9.891 1 82.94 90 GLY A C 1
ATOM 605 O O . GLY A 1 90 ? 12.312 6.84 8.906 1 82.94 90 GLY A O 1
ATOM 606 N N . PRO A 1 91 ? 11.883 7.027 11.031 1 85.75 91 PRO A N 1
ATOM 607 C CA . PRO A 1 91 ? 12.008 5.594 11.312 1 85.75 91 PRO A CA 1
ATOM 608 C C . PRO A 1 91 ? 11 4.75 10.523 1 85.75 91 PRO A C 1
ATOM 610 O O . PRO A 1 91 ? 11.242 3.566 10.281 1 85.75 91 PRO A O 1
ATOM 613 N N . ASN A 1 92 ? 9.898 5.348 10.062 1 89.31 92 ASN A N 1
ATOM 614 C CA . ASN A 1 92 ? 8.867 4.59 9.352 1 89.31 92 ASN A CA 1
ATOM 615 C C . ASN A 1 92 ? 8.984 4.758 7.84 1 89.31 92 ASN A C 1
ATOM 617 O O . ASN A 1 92 ? 8.148 4.262 7.09 1 89.31 92 ASN A O 1
ATOM 621 N N . PHE A 1 93 ? 10.055 5.391 7.422 1 90.56 93 PHE A N 1
ATOM 622 C CA . PHE A 1 93 ? 10.188 5.719 6.008 1 90.56 93 PHE A CA 1
ATOM 623 C C . PHE A 1 93 ? 10.203 4.457 5.156 1 90.56 93 PHE A C 1
ATOM 625 O O . PHE A 1 93 ? 9.422 4.328 4.211 1 90.56 93 PHE A O 1
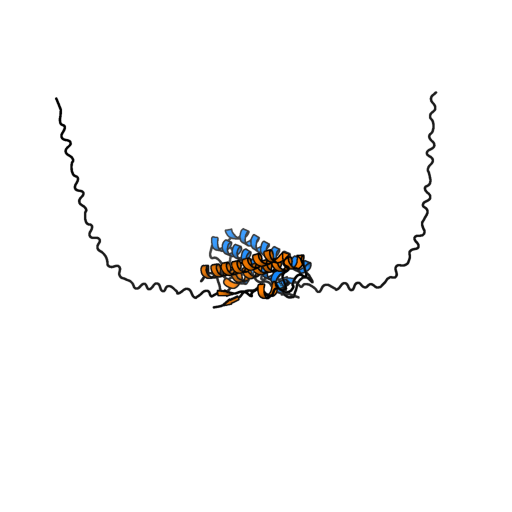ATOM 632 N N . VAL A 1 94 ? 11.062 3.48 5.559 1 94.62 94 VAL A N 1
ATOM 633 C CA . VAL A 1 94 ? 11.211 2.285 4.734 1 94.62 94 VAL A CA 1
ATOM 634 C C . VAL A 1 94 ? 9.891 1.521 4.691 1 94.62 94 VAL A C 1
ATOM 636 O O . VAL A 1 94 ? 9.445 1.091 3.623 1 94.62 94 VAL A O 1
ATOM 639 N N . ASN A 1 95 ? 9.219 1.403 5.828 1 94.44 95 ASN A N 1
ATOM 640 C CA . ASN A 1 95 ? 7.949 0.691 5.883 1 94.44 95 ASN A CA 1
ATOM 641 C C . ASN A 1 95 ? 6.887 1.376 5.027 1 94.44 95 ASN A C 1
ATOM 643 O O . ASN A 1 95 ? 6.168 0.716 4.273 1 94.44 95 ASN A O 1
ATOM 647 N N . ASN A 1 96 ? 6.762 2.695 5.074 1 93.88 96 ASN A N 1
ATOM 648 C CA . ASN A 1 96 ? 5.668 3.436 4.453 1 93.88 96 ASN A CA 1
ATOM 649 C C . ASN A 1 96 ? 5.953 3.729 2.984 1 93.88 96 ASN A C 1
ATOM 651 O O . ASN A 1 96 ? 5.043 3.693 2.152 1 93.88 96 ASN A O 1
ATOM 655 N N . ALA A 1 97 ? 7.246 3.898 2.699 1 94.25 97 ALA A N 1
ATOM 656 C CA . ALA A 1 97 ? 7.559 4.402 1.365 1 94.25 97 ALA A CA 1
ATOM 657 C C . ALA A 1 97 ? 8.094 3.289 0.471 1 94.25 97 ALA A C 1
ATOM 659 O O . ALA A 1 97 ? 8.18 3.449 -0.749 1 94.25 97 ALA A O 1
ATOM 660 N N . ILE A 1 98 ? 8.484 2.121 1.089 1 96.94 98 ILE A N 1
ATOM 661 C CA . ILE A 1 98 ? 9.117 1.098 0.263 1 96.94 98 ILE A CA 1
ATOM 662 C C . ILE A 1 98 ? 8.391 -0.234 0.452 1 96.94 98 ILE A C 1
ATOM 664 O O . ILE A 1 98 ? 7.695 -0.702 -0.451 1 96.94 98 ILE A O 1
ATOM 668 N N . LEU A 1 99 ? 8.305 -0.721 1.693 1 97.5 99 LEU A N 1
ATOM 669 C CA . LEU A 1 99 ? 7.742 -2.049 1.918 1 97.5 99 LEU A CA 1
ATOM 670 C C . LEU A 1 99 ? 6.238 -2.051 1.663 1 97.5 99 LEU A C 1
ATOM 672 O O . LEU A 1 99 ? 5.707 -2.992 1.072 1 97.5 99 LEU A O 1
ATOM 676 N N . GLY A 1 100 ? 5.543 -1.053 2.133 1 95.56 100 GLY A N 1
ATOM 677 C CA . GLY A 1 100 ? 4.109 -0.959 1.901 1 95.56 100 GLY A CA 1
ATOM 678 C C . GLY A 1 100 ? 3.738 -0.972 0.43 1 95.56 100 GLY A C 1
ATOM 679 O O . GLY A 1 100 ? 3.037 -1.874 -0.031 1 95.56 100 GLY A O 1
ATOM 680 N N . PRO A 1 101 ? 4.262 -0.024 -0.301 1 97 101 PRO A N 1
ATOM 681 C CA . PRO A 1 101 ? 3.971 0.03 -1.735 1 97 101 PRO A CA 1
ATOM 682 C C . PRO A 1 101 ? 4.398 -1.237 -2.473 1 97 101 PRO A C 1
ATOM 684 O O . PRO A 1 101 ? 3.703 -1.69 -3.385 1 97 101 PRO A O 1
ATOM 687 N N . LEU A 1 102 ? 5.508 -1.843 -2.066 1 98.62 102 LEU A N 1
ATOM 688 C CA . LEU A 1 102 ? 5.934 -3.094 -2.684 1 98.62 102 LEU A CA 1
ATOM 689 C C . LEU A 1 102 ? 4.91 -4.199 -2.441 1 98.62 102 LEU A C 1
ATOM 691 O O . LEU A 1 102 ? 4.57 -4.949 -3.359 1 98.62 102 LEU A O 1
ATOM 695 N N . LYS A 1 103 ? 4.473 -4.258 -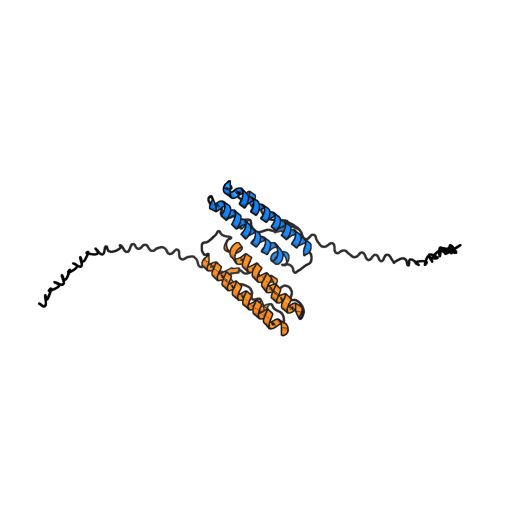1.206 1 98.25 103 LYS A N 1
ATOM 696 C CA . LYS A 1 103 ? 3.443 -5.25 -0.896 1 98.25 103 LYS A CA 1
ATOM 697 C C . LYS A 1 103 ? 2.227 -5.078 -1.799 1 98.25 103 LYS A C 1
ATOM 699 O O . LYS A 1 103 ? 1.719 -6.055 -2.357 1 98.25 103 LYS A O 1
ATOM 704 N N . ASP A 1 104 ? 1.762 -3.902 -1.992 1 96.88 104 ASP A N 1
ATOM 705 C CA . ASP A 1 104 ? 0.571 -3.641 -2.795 1 96.88 104 ASP A CA 1
ATOM 706 C C . ASP A 1 104 ? 0.792 -4.039 -4.25 1 96.88 104 ASP A C 1
ATOM 708 O O . ASP A 1 104 ? -0.092 -4.617 -4.883 1 96.88 104 ASP A O 1
ATOM 712 N N . LYS A 1 105 ? 1.933 -3.699 -4.742 1 98.12 105 LYS A N 1
ATOM 713 C CA . LYS A 1 105 ? 2.258 -4.09 -6.113 1 98.12 105 LYS A CA 1
ATOM 714 C C . LYS A 1 105 ? 2.268 -5.605 -6.266 1 98.12 105 LYS A C 1
ATOM 716 O O . LYS A 1 105 ? 1.75 -6.141 -7.246 1 98.12 105 LYS A O 1
ATOM 721 N N . ARG A 1 106 ? 2.855 -6.262 -5.293 1 98.75 106 ARG A N 1
ATOM 722 C CA . ARG A 1 106 ? 2.934 -7.719 -5.344 1 98.75 106 ARG A CA 1
ATOM 723 C C . ARG A 1 106 ? 1.549 -8.344 -5.223 1 98.75 106 ARG A C 1
ATOM 725 O O . ARG A 1 106 ? 1.236 -9.312 -5.922 1 98.75 106 ARG A O 1
ATOM 732 N N . VAL A 1 107 ? 0.677 -7.777 -4.391 1 97.56 107 VAL A N 1
ATOM 733 C CA . VAL A 1 107 ? -0.69 -8.273 -4.281 1 97.56 107 VAL A CA 1
ATOM 734 C C . VAL A 1 107 ? -1.366 -8.227 -5.652 1 97.56 107 VAL A C 1
ATOM 736 O O . VAL A 1 107 ? -1.996 -9.195 -6.074 1 97.56 107 VAL A O 1
ATOM 739 N N . SER A 1 108 ? -1.163 -7.121 -6.32 1 97.12 108 SER A N 1
ATOM 740 C CA . SER A 1 108 ? -1.794 -6.934 -7.625 1 97.12 108 SER A CA 1
ATOM 741 C C . SER A 1 108 ? -1.244 -7.918 -8.648 1 97.12 108 SER A C 1
ATOM 743 O O . SER A 1 108 ? -2.006 -8.523 -9.406 1 97.12 108 SER A O 1
ATOM 745 N N . THR A 1 109 ? 0.026 -8.141 -8.641 1 98.62 109 THR A N 1
ATOM 746 C CA . THR A 1 109 ? 0.654 -9.039 -9.602 1 98.62 109 THR A CA 1
ATOM 747 C C . THR A 1 109 ? 0.293 -10.484 -9.305 1 98.62 109 THR A C 1
ATOM 749 O O . THR A 1 109 ? 0 -11.266 -10.211 1 98.62 109 THR A O 1
ATOM 752 N N . ILE A 1 110 ? 0.244 -10.812 -8.047 1 98.25 110 ILE A N 1
ATOM 753 C CA . ILE A 1 110 ? -0.112 -12.164 -7.625 1 98.25 110 ILE A CA 1
ATOM 754 C C . ILE A 1 110 ? -1.568 -12.445 -7.984 1 98.25 110 ILE A C 1
ATOM 756 O O . ILE A 1 110 ? -1.899 -13.547 -8.43 1 98.25 110 ILE A O 1
ATOM 760 N N . ASP A 1 111 ? -2.355 -11.461 -7.926 1 96.56 111 ASP A N 1
ATOM 761 C CA . ASP A 1 111 ? -3.754 -11.602 -8.32 1 96.56 111 ASP A CA 1
ATOM 762 C C . ASP A 1 111 ? -3.875 -11.906 -9.812 1 96.56 111 ASP A C 1
ATOM 764 O O . ASP A 1 111 ? -4.699 -12.727 -10.219 1 96.56 111 ASP A O 1
ATOM 768 N N . ARG A 1 112 ? -3.078 -11.258 -10.578 1 98 112 ARG A N 1
ATOM 769 C CA . ARG A 1 112 ? -3.105 -11.5 -12.016 1 98 112 ARG A CA 1
ATOM 770 C C . ARG A 1 112 ? -2.693 -12.93 -12.336 1 98 112 ARG A C 1
ATOM 772 O O . ARG A 1 112 ? -3.262 -13.562 -13.234 1 98 112 ARG A O 1
ATOM 779 N N . ILE A 1 113 ? -1.746 -13.414 -11.57 1 98.62 113 ILE A N 1
ATOM 780 C CA . ILE A 1 113 ? -1.311 -14.797 -11.734 1 98.62 113 ILE A CA 1
ATOM 781 C C . ILE A 1 113 ? -2.457 -15.742 -11.391 1 98.62 113 ILE A C 1
ATOM 783 O O . ILE A 1 113 ? -2.77 -16.656 -12.156 1 98.62 113 ILE A O 1
ATOM 787 N N . ALA A 1 114 ? -3.1 -15.531 -10.266 1 97.44 114 ALA A N 1
ATOM 788 C CA . ALA A 1 114 ? -4.211 -16.375 -9.828 1 97.44 114 ALA A CA 1
ATOM 789 C C . ALA A 1 114 ? -5.348 -16.344 -10.852 1 97.44 114 ALA A C 1
ATOM 791 O O . ALA A 1 114 ? -5.953 -17.375 -11.141 1 97.44 114 ALA A O 1
ATOM 792 N N . ILE A 1 115 ? -5.621 -15.203 -11.422 1 97.38 115 ILE A N 1
ATOM 793 C CA . ILE A 1 115 ? -6.691 -15.039 -12.406 1 97.38 115 ILE A CA 1
ATOM 794 C C . ILE A 1 115 ? -6.34 -15.797 -13.68 1 97.38 115 ILE A C 1
ATOM 796 O O . ILE A 1 115 ? -7.188 -16.484 -14.25 1 97.38 115 ILE A O 1
ATOM 800 N N . ALA A 1 116 ? -5.082 -15.688 -14.07 1 98.25 116 ALA A N 1
ATOM 801 C CA . ALA A 1 116 ? -4.629 -16.391 -15.273 1 98.25 116 ALA A CA 1
ATOM 802 C C . ALA A 1 116 ? -4.82 -17.891 -15.141 1 98.25 116 ALA A C 1
ATOM 804 O O . ALA A 1 116 ? -5.285 -18.547 -16.078 1 98.25 116 ALA A O 1
ATOM 805 N N . ILE A 1 117 ? -4.461 -18.406 -13.984 1 98.06 117 ILE A N 1
ATOM 806 C CA . ILE A 1 117 ? -4.605 -19.828 -13.727 1 98.06 117 ILE A CA 1
ATOM 807 C C . ILE A 1 117 ? -6.086 -20.188 -13.633 1 98.06 117 ILE A C 1
ATOM 809 O O . ILE A 1 117 ? -6.52 -21.203 -14.188 1 98.06 117 ILE A O 1
ATOM 813 N N . GLY A 1 118 ? -6.871 -19.422 -13.008 1 96.5 118 GLY A N 1
ATOM 814 C CA . GLY A 1 118 ? -8.289 -19.656 -12.773 1 96.5 118 GLY A CA 1
ATOM 815 C C . GLY A 1 118 ? -9.109 -19.688 -14.047 1 96.5 118 GLY A C 1
ATOM 816 O O . GLY A 1 118 ? -10.141 -20.344 -14.109 1 96.5 118 GLY A O 1
ATOM 817 N N . ARG A 1 119 ? -8.695 -18.922 -15.078 1 96.44 119 ARG A N 1
ATOM 818 C CA . ARG A 1 119 ? -9.414 -18.891 -16.344 1 96.44 119 ARG A CA 1
ATOM 819 C C . ARG A 1 119 ? -9.375 -20.266 -17.016 1 96.44 119 ARG A C 1
ATOM 821 O O . ARG A 1 119 ? -10.266 -20.609 -17.797 1 96.44 119 ARG A O 1
ATOM 828 N N . LYS A 1 120 ? -8.453 -20.969 -16.641 1 91.75 120 LYS A N 1
ATOM 829 C CA . LYS A 1 120 ? -8.258 -22.266 -17.297 1 91.75 120 LYS A CA 1
ATOM 830 C C . LYS A 1 120 ? -8.422 -23.406 -16.297 1 91.75 120 LYS A C 1
ATOM 832 O O . LYS A 1 120 ? -8.086 -24.562 -16.609 1 91.75 120 LYS A O 1
ATOM 837 N N . GLY A 1 121 ? -8.773 -23.141 -15.133 1 90.75 121 GLY A N 1
ATOM 838 C CA . GLY A 1 121 ? -8.93 -24.109 -14.062 1 90.75 121 GLY A CA 1
ATOM 839 C C . GLY A 1 121 ? -9.43 -23.5 -12.766 1 90.75 121 GLY A C 1
ATOM 840 O O . GLY A 1 121 ? -10.281 -22.609 -12.781 1 90.75 121 GLY A O 1
ATOM 841 N N . THR A 1 122 ? -8.938 -24.141 -11.703 1 91.88 122 THR A N 1
ATOM 842 C CA . THR A 1 122 ? -9.312 -23.625 -10.391 1 91.88 122 THR A CA 1
ATOM 843 C C . THR A 1 122 ? -8.383 -22.5 -9.961 1 91.88 122 THR A C 1
ATOM 845 O O . THR A 1 122 ? -7.164 -22.656 -9.961 1 91.88 122 THR A O 1
ATOM 848 N N . LYS A 1 123 ? -8.977 -21.406 -9.664 1 93.31 123 LYS A N 1
ATOM 849 C CA . LYS A 1 123 ? -8.18 -20.281 -9.148 1 93.31 123 LYS A CA 1
ATOM 850 C C . LYS A 1 123 ? -7.523 -20.641 -7.82 1 93.31 123 LYS A C 1
ATOM 852 O O . LYS A 1 123 ? -8.203 -21.016 -6.863 1 93.31 123 LYS A O 1
ATOM 857 N N . PRO A 1 124 ? -6.211 -20.547 -7.809 1 94.5 124 PRO A N 1
ATOM 858 C CA . PRO A 1 124 ? -5.582 -20.828 -6.516 1 94.5 124 PRO A CA 1
ATOM 859 C C . PRO A 1 124 ? -5.953 -19.797 -5.449 1 94.5 124 PRO A C 1
ATOM 861 O O . PRO A 1 124 ? -6.117 -18.609 -5.762 1 94.5 124 PRO A O 1
ATOM 864 N N . ALA A 1 125 ? -6.047 -20.297 -4.266 1 89.69 125 ALA A N 1
ATOM 865 C CA . ALA A 1 125 ? -6.359 -19.438 -3.127 1 89.69 125 ALA A CA 1
ATOM 866 C C . ALA A 1 125 ? -5.141 -19.25 -2.227 1 89.69 125 ALA A C 1
ATOM 868 O O . ALA A 1 125 ? -4.191 -20.031 -2.291 1 89.69 125 ALA A O 1
ATOM 869 N N . GLY A 1 126 ? -5.074 -18.188 -1.53 1 89.69 126 GLY A N 1
ATOM 870 C CA . GLY A 1 126 ? -4.098 -18 -0.469 1 89.69 126 GLY A CA 1
ATOM 871 C C . GLY A 1 126 ? -2.775 -17.453 -0.967 1 89.69 126 GLY A C 1
ATOM 872 O O . GLY A 1 126 ? -1.853 -17.234 -0.179 1 89.69 126 GLY A O 1
ATOM 873 N N . LEU A 1 127 ? -2.719 -17.109 -2.289 1 94.5 127 LEU A N 1
ATOM 874 C CA . LEU A 1 127 ? -1.444 -16.641 -2.828 1 94.5 127 LEU A CA 1
ATOM 875 C C . LEU A 1 127 ? -1.107 -15.25 -2.309 1 94.5 127 LEU A C 1
ATOM 877 O O . LEU A 1 127 ? 0.062 -14.867 -2.27 1 94.5 127 LEU A O 1
ATOM 881 N N . ASP A 1 128 ? -2.066 -14.539 -1.829 1 91.75 128 ASP A N 1
ATOM 882 C CA . ASP A 1 128 ? -1.857 -13.18 -1.336 1 91.75 128 ASP A CA 1
ATOM 883 C C . ASP A 1 128 ? -0.973 -13.18 -0.091 1 91.75 128 ASP A C 1
ATOM 885 O O . ASP A 1 128 ? -0.385 -12.148 0.257 1 91.75 128 ASP A O 1
ATOM 889 N N . ALA A 1 129 ? -0.904 -14.289 0.576 1 92.44 129 ALA A N 1
ATOM 890 C CA . ALA A 1 129 ? -0.068 -14.398 1.769 1 92.44 129 ALA A CA 1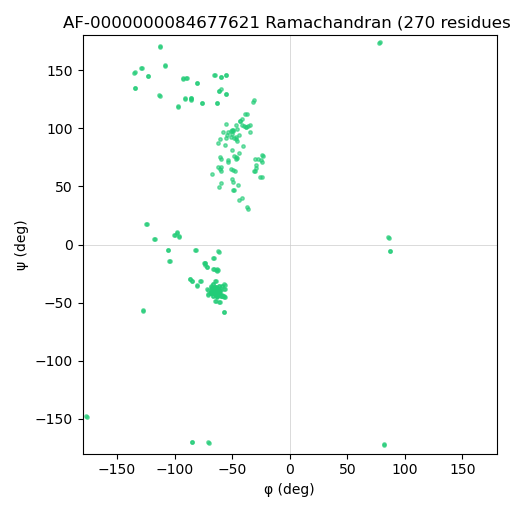
ATOM 891 C C . ALA A 1 129 ? 1.411 -14.273 1.415 1 92.44 129 ALA A C 1
ATOM 893 O O . ALA A 1 129 ? 2.25 -14.062 2.295 1 92.44 129 ALA A O 1
ATOM 894 N N . LEU A 1 130 ? 1.7 -14.336 0.145 1 96.44 130 LEU A N 1
ATOM 895 C CA . LEU A 1 130 ? 3.086 -14.312 -0.313 1 96.44 130 LEU A CA 1
ATOM 896 C C . LEU A 1 130 ? 3.486 -12.906 -0.742 1 96.44 130 LEU A C 1
ATOM 898 O O . LEU A 1 130 ? 4.582 -12.695 -1.271 1 96.44 130 LEU A O 1
ATOM 902 N N . ALA A 1 131 ? 2.646 -11.914 -0.451 1 97.06 131 ALA A N 1
ATOM 903 C CA . ALA A 1 131 ? 2.848 -10.578 -1.011 1 97.06 131 ALA A CA 1
ATOM 904 C C . ALA A 1 131 ? 3.793 -9.758 -0.142 1 97.06 131 ALA A C 1
ATOM 906 O O . ALA A 1 131 ? 4.527 -8.906 -0.647 1 97.06 131 ALA A O 1
ATOM 907 N N . ALA A 1 132 ? 3.861 -9.969 1.152 1 96.62 132 ALA A N 1
ATOM 908 C CA . ALA A 1 132 ? 4.621 -9.094 2.047 1 96.62 132 ALA A CA 1
ATOM 909 C C . ALA A 1 132 ? 6.109 -9.438 2.014 1 96.62 132 ALA A C 1
ATOM 911 O O . ALA A 1 132 ? 6.48 -10.617 2.012 1 96.62 132 ALA A O 1
ATOM 912 N N . CYS A 1 133 ? 6.891 -8.352 2.016 1 98.56 133 CYS A N 1
ATOM 913 C CA . CYS A 1 133 ? 8.344 -8.492 1.994 1 98.56 133 CYS A CA 1
ATOM 914 C C . CYS A 1 133 ? 8.953 -8.008 3.303 1 98.56 133 CYS A C 1
ATOM 916 O O . CYS A 1 133 ? 8.258 -7.453 4.152 1 98.56 133 CYS A O 1
ATOM 918 N N . THR A 1 134 ? 10.281 -8.297 3.436 1 97.94 134 THR A N 1
ATOM 919 C CA . THR A 1 134 ? 10.977 -7.914 4.66 1 97.94 134 THR A CA 1
ATOM 920 C C . THR A 1 134 ? 12.328 -7.277 4.336 1 97.94 134 THR A C 1
ATOM 922 O O . THR A 1 134 ? 12.898 -7.523 3.271 1 97.94 134 THR A O 1
ATOM 925 N N . LEU A 1 135 ? 12.68 -6.383 5.176 1 97.75 135 LEU A N 1
ATOM 926 C CA . LEU A 1 135 ? 14.023 -5.812 5.148 1 97.75 135 LEU A CA 1
ATOM 927 C C . LEU A 1 135 ? 14.969 -6.605 6.043 1 97.75 135 LEU A C 1
ATOM 929 O O . LEU A 1 135 ? 14.664 -6.848 7.215 1 97.75 135 LEU A O 1
ATOM 933 N N . THR A 1 136 ? 16.062 -7.051 5.52 1 95.06 136 THR A N 1
ATOM 934 C CA . THR A 1 136 ? 17.078 -7.719 6.309 1 95.06 136 THR A CA 1
ATOM 935 C C . THR A 1 136 ? 18.359 -6.883 6.352 1 95.06 136 THR A C 1
ATOM 937 O O . THR A 1 136 ? 18.828 -6.41 5.316 1 95.06 136 THR A O 1
ATOM 940 N N . LYS A 1 137 ? 18.906 -6.621 7.625 1 88.5 137 LYS A N 1
ATOM 941 C CA . LYS A 1 137 ? 20.141 -5.867 7.816 1 88.5 137 LYS A CA 1
ATOM 942 C C . LYS A 1 137 ? 21.328 -6.801 7.953 1 88.5 137 LYS A C 1
ATOM 944 O O . LYS A 1 137 ? 21.203 -7.922 8.453 1 88.5 137 LYS A O 1
ATOM 949 N N . MET B 1 1 ? -79.562 4.457 -57.5 1 24.88 1 MET B N 1
ATOM 950 C CA . MET B 1 1 ? -79.938 3.168 -56.906 1 24.88 1 MET B CA 1
ATOM 951 C C . MET B 1 1 ? -78.938 2.766 -55.812 1 24.88 1 MET B C 1
ATOM 953 O O . MET B 1 1 ? -77.75 2.639 -56.094 1 24.88 1 MET B O 1
ATOM 957 N N . ALA B 1 2 ? -79.188 3.338 -54.562 1 29.34 2 ALA B N 1
ATOM 958 C CA . ALA B 1 2 ? -78.5 3.584 -53.25 1 29.34 2 ALA B CA 1
ATOM 959 C C . ALA B 1 2 ? -78.25 2.275 -52.531 1 29.34 2 ALA B C 1
ATOM 961 O O . ALA B 1 2 ? -79.188 1.634 -52.031 1 29.34 2 ALA B O 1
ATOM 962 N N . ILE B 1 3 ? -77.438 1.354 -53.188 1 27.73 3 ILE B N 1
ATOM 963 C CA . ILE B 1 3 ? -77.25 0.019 -52.625 1 27.73 3 ILE B CA 1
ATOM 964 C C . ILE B 1 3 ? -76.625 0.122 -51.25 1 27.73 3 ILE B C 1
ATOM 966 O O . ILE B 1 3 ? -75.562 0.729 -51.094 1 27.73 3 ILE B O 1
ATOM 970 N N . ILE B 1 4 ? -77.438 0.2 -50.125 1 34.5 4 ILE B N 1
ATOM 971 C CA . ILE B 1 4 ? -77.375 0.286 -48.688 1 34.5 4 ILE B CA 1
ATOM 972 C C . ILE B 1 4 ? -76.688 -0.965 -48.156 1 34.5 4 ILE B C 1
ATOM 974 O O . ILE B 1 4 ? -77.25 -2.051 -48.156 1 34.5 4 ILE B O 1
ATOM 978 N N . GLY B 1 5 ? -75.438 -1.379 -48.75 1 31.03 5 GLY B N 1
ATOM 979 C CA . GLY B 1 5 ? -74.875 -2.639 -48.312 1 31.03 5 GLY B CA 1
ATOM 980 C C . GLY B 1 5 ? -74.625 -2.691 -46.812 1 31.03 5 GLY B C 1
ATOM 981 O O . GLY B 1 5 ? -74.062 -1.748 -46.25 1 31.03 5 GLY B O 1
ATOM 982 N N . GLY B 1 6 ? -75.562 -3.287 -46 1 29.39 6 GLY B N 1
ATOM 983 C CA . GLY B 1 6 ? -75.75 -3.512 -44.562 1 29.39 6 GLY B CA 1
ATOM 984 C C . GLY B 1 6 ? -74.625 -4.309 -43.969 1 29.39 6 GLY B C 1
ATOM 985 O O . GLY B 1 6 ? -74.375 -5.461 -44.344 1 29.39 6 GLY B O 1
ATOM 986 N N . ALA B 1 7 ? -73.375 -3.693 -43.781 1 32.44 7 ALA B N 1
ATOM 987 C CA . ALA B 1 7 ? -72.125 -4.305 -43.25 1 32.44 7 ALA B CA 1
ATOM 988 C C . ALA B 1 7 ? -72.375 -4.914 -41.875 1 32.44 7 ALA B C 1
ATOM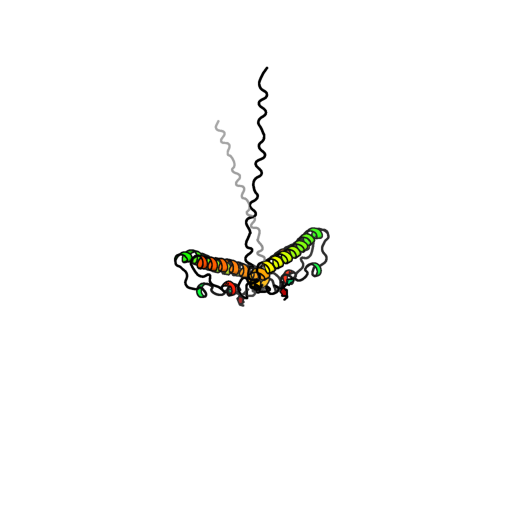 990 O O . ALA B 1 7 ? -72.875 -4.234 -40.969 1 32.44 7 ALA B O 1
ATOM 991 N N . ALA B 1 8 ? -72.875 -6.223 -41.812 1 30.98 8 ALA B N 1
ATOM 992 C CA . ALA B 1 8 ? -73.188 -7.031 -40.625 1 30.98 8 ALA B CA 1
ATOM 993 C C . ALA B 1 8 ? -71.938 -7.113 -39.719 1 30.98 8 ALA B C 1
ATOM 995 O O . ALA B 1 8 ? -70.875 -7.465 -40.188 1 30.98 8 ALA B O 1
ATOM 996 N N . ALA B 1 9 ? -71.812 -6.184 -38.75 1 32.31 9 ALA B N 1
ATOM 997 C CA . ALA B 1 9 ? -70.75 -6.043 -37.688 1 32.31 9 ALA B CA 1
ATOM 998 C C . ALA B 1 9 ? -70.75 -7.281 -36.812 1 32.31 9 ALA B C 1
ATOM 1000 O O . ALA B 1 9 ? -71.688 -7.605 -36.125 1 32.31 9 ALA B O 1
ATOM 1001 N N . VAL B 1 10 ? -70.188 -8.453 -37.344 1 29.88 10 VAL B N 1
ATOM 1002 C CA . VAL B 1 10 ? -70.062 -9.68 -36.562 1 29.88 10 VAL B CA 1
ATOM 1003 C C . VAL B 1 10 ? -69.312 -9.391 -35.25 1 29.88 10 VAL B C 1
ATOM 1005 O O . VAL B 1 10 ? -68.25 -8.82 -35.25 1 29.88 10 VAL B O 1
ATOM 1008 N N . ALA B 1 11 ? -70.062 -9.117 -34.125 1 31.42 11 ALA B N 1
ATOM 1009 C CA . ALA B 1 11 ? -69.688 -8.922 -32.719 1 31.42 11 ALA B CA 1
ATOM 1010 C C . ALA B 1 11 ? -69 -10.172 -32.156 1 31.42 11 ALA B C 1
ATOM 1012 O O . ALA B 1 11 ? -69.625 -11.227 -32.062 1 31.42 11 ALA B O 1
ATOM 1013 N N . LEU B 1 12 ? -67.75 -10.586 -32.625 1 28.89 12 LEU B N 1
ATOM 1014 C CA . LEU B 1 12 ? -66.938 -11.734 -32.125 1 28.89 12 LEU B CA 1
ATOM 1015 C C . LEU B 1 12 ? -66.812 -11.656 -30.609 1 28.89 12 LEU B C 1
ATOM 1017 O O . LEU B 1 12 ? -66.25 -10.68 -30.094 1 28.89 12 LEU B O 1
ATOM 1021 N N . SER B 1 13 ? -67.812 -12.109 -29.828 1 30.61 13 SER B N 1
ATOM 1022 C CA . SER B 1 13 ? -67.812 -12.32 -28.375 1 30.61 13 SER B CA 1
ATOM 1023 C C . SER B 1 13 ? -66.688 -13.188 -27.922 1 30.61 13 SER B C 1
ATOM 1025 O O . SER B 1 13 ? -66.562 -14.359 -28.297 1 30.61 13 SER B O 1
ATOM 1027 N N . GLY B 1 14 ? -65.438 -12.703 -27.953 1 31.16 14 GLY B N 1
ATOM 1028 C CA . GLY B 1 14 ? -64.312 -13.43 -27.453 1 31.16 14 GLY B CA 1
ATOM 1029 C C . GLY B 1 14 ? -64.5 -13.977 -26.047 1 31.16 14 GLY B C 1
ATOM 1030 O O . GLY B 1 14 ? -65 -13.266 -25.172 1 31.16 14 GLY B O 1
ATOM 1031 N N . ALA B 1 15 ? -64.938 -15.273 -25.891 1 32.25 15 ALA B N 1
ATOM 1032 C CA . ALA B 1 15 ? -65.062 -16.094 -24.688 1 32.25 15 ALA B CA 1
ATOM 1033 C C . ALA B 1 15 ? -63.812 -16 -23.812 1 32.25 15 ALA B C 1
ATOM 1035 O O . ALA B 1 15 ? -62.719 -16.234 -24.297 1 32.25 15 ALA B O 1
ATOM 1036 N N . VAL B 1 16 ? -63.844 -15.016 -22.922 1 34.28 16 VAL B N 1
ATOM 1037 C CA . VAL B 1 16 ? -62.906 -14.875 -21.812 1 34.28 16 VAL B CA 1
ATOM 1038 C C . VAL B 1 16 ? -62.781 -16.188 -21.047 1 34.28 16 VAL B C 1
ATOM 1040 O O . VAL B 1 16 ? -63.781 -16.641 -20.453 1 34.28 16 VAL B O 1
ATOM 1043 N N . ILE B 1 17 ? -62.25 -17.297 -21.703 1 31.61 17 ILE B N 1
ATOM 1044 C CA . ILE B 1 17 ? -62 -18.5 -20.922 1 31.61 17 ILE B CA 1
ATOM 1045 C C . ILE B 1 17 ? -61.281 -18.141 -19.625 1 31.61 17 ILE B C 1
ATOM 1047 O O . ILE B 1 17 ? -60.219 -17.531 -19.641 1 31.61 17 ILE B O 1
ATOM 1051 N N . ALA B 1 18 ? -62 -17.922 -18.578 1 33.44 18 ALA B N 1
ATOM 1052 C CA . ALA B 1 18 ? -61.625 -17.797 -17.172 1 33.44 18 ALA B CA 1
ATOM 1053 C C . ALA B 1 18 ? -60.719 -18.969 -16.75 1 33.44 18 ALA B C 1
ATOM 1055 O O . ALA B 1 18 ? -61.188 -20.109 -16.656 1 33.44 18 ALA B O 1
ATOM 1056 N N . GLY B 1 19 ? -59.594 -19.25 -17.438 1 30.98 19 GLY B N 1
ATOM 1057 C CA . GLY B 1 19 ? -58.75 -20.297 -16.875 1 30.98 19 GLY B CA 1
ATOM 1058 C C . GLY B 1 19 ? -58.594 -20.188 -15.375 1 30.98 19 GLY B C 1
ATOM 1059 O O . GLY B 1 19 ? -58.438 -19.094 -14.836 1 30.98 19 GLY B O 1
ATOM 1060 N N . THR B 1 20 ? -59.281 -21.125 -14.656 1 34.53 20 THR B N 1
ATOM 1061 C CA . THR B 1 20 ? -59.188 -21.422 -13.234 1 34.53 20 THR B CA 1
ATOM 1062 C C . THR B 1 20 ? -57.719 -21.516 -12.789 1 34.53 20 THR B C 1
ATOM 1064 O O . THR B 1 20 ? -56.938 -22.297 -13.336 1 34.53 20 THR B O 1
ATOM 1067 N N . ALA B 1 21 ? -57.062 -20.297 -12.68 1 29.94 21 ALA B N 1
ATOM 1068 C CA . ALA B 1 21 ? -55.781 -20.25 -11.984 1 29.94 21 ALA B CA 1
ATOM 1069 C C . ALA B 1 21 ? -55.875 -21.016 -10.664 1 29.94 21 ALA B C 1
ATOM 1071 O O . ALA B 1 21 ? -56.656 -20.656 -9.773 1 29.94 21 ALA B O 1
ATOM 1072 N N . LEU B 1 22 ? -55.875 -22.422 -10.758 1 32.97 22 LEU B N 1
ATOM 1073 C CA . LEU B 1 22 ? -55.625 -23.172 -9.531 1 32.97 22 LEU B CA 1
ATOM 1074 C C . LEU B 1 22 ? -54.531 -22.531 -8.695 1 32.97 22 LEU B C 1
ATOM 1076 O O . LEU B 1 22 ? -53.406 -22.359 -9.172 1 32.97 22 LEU B O 1
ATOM 1080 N N . ALA B 1 23 ? -54.906 -21.562 -7.895 1 34.19 23 ALA B N 1
ATOM 1081 C CA . ALA B 1 23 ? -54.094 -20.938 -6.852 1 34.19 23 ALA B CA 1
ATOM 1082 C C . ALA B 1 23 ? -53.344 -22 -6.031 1 34.19 23 ALA B C 1
ATOM 1084 O O . ALA B 1 23 ? -53.969 -22.75 -5.273 1 34.19 23 ALA B O 1
ATOM 1085 N N . GLY B 1 24 ? -52.625 -22.938 -6.664 1 33.22 24 GLY B N 1
ATOM 1086 C CA . GLY B 1 24 ? -51.812 -23.734 -5.766 1 33.22 24 GLY B CA 1
ATOM 1087 C C . GLY B 1 24 ? -51.125 -22.922 -4.668 1 33.22 24 GLY B C 1
ATOM 1088 O O . GLY B 1 24 ? -50.75 -21.781 -4.887 1 33.22 24 GLY B O 1
ATOM 1089 N N . GLN B 1 25 ? -51.688 -23 -3.48 1 34.59 25 GLN B N 1
ATOM 1090 C CA . GLN B 1 25 ? -51.094 -22.406 -2.291 1 34.59 25 GLN B CA 1
ATOM 1091 C C . GLN B 1 25 ? -49.594 -22.688 -2.232 1 34.59 25 GLN B C 1
ATOM 1093 O O . GLN B 1 25 ? -49.156 -23.844 -2.35 1 34.59 25 GLN B O 1
ATOM 1098 N N . PRO B 1 26 ? -48.844 -21.688 -2.77 1 36.56 26 PRO B N 1
ATOM 1099 C CA . PRO B 1 26 ? -47.438 -21.922 -2.502 1 36.56 26 PRO B CA 1
ATOM 1100 C C . PRO B 1 26 ? -47.156 -22.328 -1.054 1 36.56 26 PRO B C 1
ATOM 1102 O O . PRO B 1 26 ? -47.906 -21.938 -0.151 1 36.56 26 PRO B O 1
ATOM 1105 N N . ALA B 1 27 ? -47 -23.641 -0.843 1 33.28 27 ALA B N 1
ATOM 1106 C CA . ALA B 1 27 ? -46.406 -24.016 0.438 1 33.28 27 ALA B CA 1
ATOM 1107 C C . ALA B 1 27 ? -45.375 -22.984 0.88 1 33.28 27 ALA B C 1
ATOM 1109 O O . ALA B 1 27 ? -44.531 -22.547 0.083 1 33.28 27 ALA B O 1
ATOM 1110 N N . LYS B 1 28 ? -45.844 -22.062 1.741 1 33.59 28 LYS B N 1
ATOM 1111 C CA . LYS B 1 28 ? -44.906 -21.234 2.502 1 33.59 28 LYS B CA 1
ATOM 1112 C C . LYS B 1 28 ? -43.719 -22.031 3.021 1 33.59 28 LYS B C 1
ATOM 1114 O O . LYS B 1 28 ? -43.875 -22.797 3.979 1 33.59 28 LYS B O 1
ATOM 1119 N N . GLY B 1 29 ? -43.188 -22.969 2.17 1 31.05 29 GLY B N 1
ATOM 1120 C CA . GLY B 1 29 ? -41.969 -23.469 2.742 1 31.05 29 GLY B CA 1
ATOM 1121 C C . GLY B 1 29 ? -41.156 -22.375 3.443 1 31.05 29 GLY B C 1
ATOM 1122 O O . GLY B 1 29 ? -41.031 -21.266 2.939 1 31.05 29 GLY B O 1
ATOM 1123 N N . ASP B 1 30 ? -41.312 -22.422 4.754 1 35.16 30 ASP B N 1
ATOM 1124 C CA . ASP B 1 30 ? -40.375 -21.703 5.637 1 35.16 30 ASP B CA 1
ATOM 1125 C C . ASP B 1 30 ? -38.969 -21.75 5.09 1 35.16 30 ASP B C 1
ATOM 1127 O O . ASP B 1 30 ? -38.219 -22.688 5.359 1 35.16 30 ASP B O 1
ATOM 1131 N N . GLY B 1 31 ? -38.781 -21.812 3.826 1 30.72 31 GLY B N 1
ATOM 1132 C CA . GLY B 1 31 ? -37.406 -21.547 3.48 1 30.72 31 GLY B CA 1
ATOM 1133 C C . GLY B 1 31 ? -36.844 -20.312 4.148 1 30.72 31 GLY B C 1
ATOM 1134 O O . GLY B 1 31 ? -36.969 -19.203 3.629 1 30.72 31 GLY B O 1
ATOM 1135 N N . ALA B 1 32 ? -37.062 -20.156 5.469 1 33.22 32 ALA B N 1
ATOM 1136 C CA . ALA B 1 32 ? -36.125 -19.266 6.137 1 33.22 32 ALA B CA 1
ATOM 1137 C C . ALA B 1 32 ? -34.75 -19.297 5.449 1 33.22 32 ALA B C 1
ATOM 1139 O O . ALA B 1 32 ? -34.062 -20.328 5.465 1 33.22 32 ALA B O 1
ATOM 1140 N N . GLN B 1 33 ? -34.656 -18.891 4.203 1 34.28 33 GLN B N 1
ATOM 1141 C CA . GLN B 1 33 ? -33.312 -18.516 3.775 1 34.28 33 GLN B CA 1
ATOM 1142 C C . GLN B 1 33 ? -32.469 -18.031 4.957 1 34.28 33 GLN B C 1
ATOM 1144 O O . GLN B 1 33 ? -32.875 -17.094 5.664 1 34.28 33 GLN B O 1
ATOM 1149 N N . ASN B 1 34 ? -32.062 -18.891 5.766 1 35.38 34 ASN B N 1
ATOM 1150 C CA . ASN B 1 34 ? -30.984 -18.453 6.656 1 35.38 34 ASN B CA 1
ATOM 1151 C C . ASN B 1 34 ? -30.188 -17.297 6.047 1 35.38 34 ASN B C 1
ATOM 1153 O O . ASN B 1 34 ? -29.453 -17.484 5.086 1 35.38 34 ASN B O 1
ATOM 1157 N N . ALA B 1 35 ? -30.812 -16.203 5.727 1 40.41 35 ALA B N 1
ATOM 1158 C CA . ALA B 1 35 ? -29.969 -15.031 5.484 1 40.41 35 ALA B CA 1
ATOM 1159 C C . ALA B 1 35 ? -28.688 -15.102 6.305 1 40.41 35 ALA B C 1
ATOM 1161 O O . ALA B 1 35 ? -28.719 -15.016 7.535 1 40.41 35 ALA B O 1
ATOM 1162 N N . ARG B 1 36 ? -27.891 -16.031 6.004 1 40.75 36 ARG B N 1
ATOM 1163 C CA . ARG B 1 36 ? -26.578 -15.891 6.656 1 40.75 36 ARG B CA 1
ATOM 1164 C C . ARG B 1 36 ? -26.312 -14.438 7.027 1 40.75 36 ARG B C 1
ATOM 1166 O O . ARG B 1 36 ? -26.328 -13.555 6.164 1 40.75 36 ARG B O 1
ATOM 1173 N N . THR B 1 37 ? -26.984 -13.844 8.008 1 50.28 37 THR B N 1
ATOM 1174 C CA . THR B 1 37 ? -26.609 -12.555 8.586 1 50.28 37 THR B CA 1
ATOM 1175 C C . THR B 1 37 ? -25.125 -12.281 8.359 1 50.28 37 THR B C 1
ATOM 1177 O O . THR B 1 37 ? -24.266 -12.953 8.922 1 50.28 37 THR B O 1
ATOM 1180 N N . LEU B 1 38 ? -24.828 -11.906 7.113 1 57.44 38 LEU B N 1
ATOM 1181 C CA . LEU B 1 38 ? -23.453 -11.539 6.824 1 57.44 38 LEU B CA 1
ATOM 1182 C C . LEU B 1 38 ? -22.812 -10.812 8.008 1 57.44 38 LEU B C 1
ATOM 1184 O O . LEU B 1 38 ? -23.469 -9.969 8.633 1 57.44 38 LEU B O 1
ATOM 1188 N N . ALA B 1 39 ? -21.953 -11.461 8.844 1 67.75 39 ALA B N 1
ATOM 1189 C CA . ALA B 1 39 ? -21.172 -10.898 9.945 1 67.75 39 ALA B CA 1
ATOM 1190 C C . ALA B 1 39 ? -20.781 -9.453 9.648 1 67.75 39 ALA B C 1
ATOM 1192 O O . ALA B 1 39 ? -20.562 -9.086 8.492 1 67.75 39 ALA B O 1
ATOM 1193 N N . ASP B 1 40 ? -21.172 -8.539 10.547 1 83.38 40 ASP B N 1
ATOM 1194 C CA . ASP B 1 40 ? -20.719 -7.148 10.516 1 83.38 40 ASP B CA 1
ATOM 1195 C C . ASP B 1 40 ? -19.266 -7.047 10.086 1 83.38 40 ASP B C 1
ATOM 1197 O O . ASP B 1 40 ? -18.375 -7.621 10.734 1 83.38 40 ASP B O 1
ATOM 1201 N N . PRO B 1 41 ? -19.078 -6.465 8.867 1 90 41 PRO B N 1
ATOM 1202 C CA . PRO B 1 41 ? -17.688 -6.402 8.383 1 90 41 PRO B CA 1
ATOM 1203 C C . PRO B 1 41 ? -16.797 -5.57 9.297 1 90 41 PRO B C 1
ATOM 1205 O O . PRO B 1 41 ? -15.562 -5.621 9.164 1 90 41 PRO B O 1
ATOM 1208 N N . GLY B 1 42 ? -17.328 -4.941 10.273 1 95.62 42 GLY B N 1
ATOM 1209 C CA . GLY B 1 42 ? -16.562 -3.998 11.07 1 95.62 42 GLY B CA 1
ATOM 1210 C C . GLY B 1 42 ? -16.453 -2.629 10.422 1 95.62 42 GLY B C 1
ATOM 1211 O O . GLY B 1 42 ? -17.219 -2.297 9.523 1 95.62 42 GLY B O 1
ATOM 1212 N N . THR B 1 43 ? -15.602 -1.735 11.023 1 97.62 43 THR B N 1
ATOM 1213 C CA . THR B 1 43 ? -15.375 -0.375 10.555 1 97.62 43 THR B CA 1
ATOM 1214 C C . THR B 1 43 ? -13.891 -0.05 10.539 1 97.62 43 THR B C 1
ATOM 1216 O O . THR B 1 43 ? -13.156 -0.399 11.469 1 97.62 43 THR B O 1
ATOM 1219 N N . ILE B 1 44 ? -13.555 0.554 9.414 1 98.62 44 ILE B N 1
ATOM 1220 C CA . ILE B 1 44 ? -12.188 1.042 9.312 1 98.62 44 ILE B CA 1
ATOM 1221 C C . ILE B 1 44 ? -12.086 2.436 9.93 1 98.62 44 ILE B C 1
ATOM 1223 O O . ILE B 1 44 ? -12.898 3.314 9.625 1 98.62 44 ILE B O 1
ATOM 1227 N N . SER B 1 45 ? -11.141 2.547 10.859 1 98.5 45 SER B N 1
ATOM 1228 C CA . SER B 1 45 ? -10.836 3.83 11.477 1 98.5 45 SER B CA 1
ATOM 1229 C C . SER B 1 45 ? -9.367 4.195 11.312 1 98.5 45 SER B C 1
ATOM 1231 O O . SER B 1 45 ? -8.5 3.316 11.305 1 98.5 45 SER B O 1
ATOM 1233 N N . CYS B 1 46 ? -9.164 5.484 11.156 1 98.75 46 CYS B N 1
ATOM 1234 C CA . CYS B 1 46 ? -7.809 5.977 10.938 1 98.75 46 CYS B CA 1
ATOM 1235 C C . CYS B 1 46 ? -7.473 7.102 11.906 1 98.75 46 CYS B C 1
ATOM 1237 O O . CYS B 1 46 ? -8.352 7.863 12.312 1 98.75 46 CYS B O 1
ATOM 1239 N N . PRO B 1 47 ? -6.133 7.32 12.289 1 98.44 47 PRO B N 1
ATOM 1240 C CA . PRO B 1 47 ? -5.742 8.484 13.094 1 98.44 47 PRO B CA 1
ATOM 1241 C C . PRO B 1 47 ? -6.074 9.805 12.414 1 98.44 47 PRO B C 1
ATOM 1243 O O . PRO B 1 47 ? -5.992 9.914 11.188 1 98.44 47 PRO B O 1
ATOM 1246 N N . ASP B 1 48 ? -6.438 10.695 13.32 1 98 48 ASP B N 1
ATOM 1247 C CA . ASP B 1 48 ? -6.723 12.039 12.828 1 98 48 ASP B CA 1
ATOM 1248 C C . ASP B 1 48 ? -5.434 12.797 12.508 1 98 48 ASP B C 1
ATOM 1250 O O . ASP B 1 48 ? -4.633 13.078 13.406 1 98 48 ASP B O 1
ATOM 1254 N N . VAL B 1 49 ? -5.266 13.242 11.289 1 98.62 49 VAL B N 1
ATOM 1255 C CA . VAL B 1 49 ? -4.039 13.914 10.859 1 98.62 49 VAL B CA 1
ATOM 1256 C C . VAL B 1 49 ? -4.07 15.375 11.297 1 98.62 49 VAL B C 1
ATOM 1258 O O . VAL B 1 49 ? -3.043 15.938 11.695 1 98.62 49 VAL B O 1
ATOM 1261 N N . ALA B 1 50 ? -5.199 15.977 11.289 1 98.19 50 ALA B N 1
ATOM 1262 C CA . ALA B 1 50 ? -5.324 17.391 11.617 1 98.19 50 ALA B CA 1
ATOM 1263 C C . ALA B 1 50 ? -4.762 17.688 13.008 1 98.19 50 ALA B C 1
ATOM 1265 O O . ALA B 1 50 ? -4.074 18.703 13.203 1 98.19 50 ALA B O 1
ATOM 1266 N N . SER B 1 51 ? -4.988 16.797 13.875 1 97.19 51 SER B N 1
ATOM 1267 C CA . SER B 1 51 ? -4.586 17.031 15.266 1 97.19 51 SER B CA 1
ATOM 1268 C C . SER B 1 51 ? -3.074 16.891 15.43 1 97.19 51 SER B C 1
ATOM 1270 O O . SER B 1 51 ? -2.514 17.328 16.438 1 97.19 51 SER B O 1
ATOM 1272 N N . GLY B 1 52 ? -2.449 16.281 14.438 1 96 52 GLY B N 1
ATOM 1273 C CA . GLY B 1 52 ? -1.009 16.094 14.5 1 96 52 GLY B CA 1
ATOM 1274 C C . GLY B 1 52 ? -0.234 17.156 13.758 1 96 52 GLY B C 1
ATOM 1275 O O . GLY B 1 52 ? 0.999 17.156 13.75 1 96 52 GLY B O 1
ATOM 1276 N N . LEU B 1 53 ? -0.96 18.125 13.32 1 97.62 53 LEU B N 1
ATOM 1277 C CA . LEU B 1 53 ? -0.302 19.156 12.523 1 97.62 53 LEU B CA 1
ATOM 1278 C C . LEU B 1 53 ? 0.213 20.297 13.406 1 97.62 53 LEU B C 1
ATOM 1280 O O . LEU B 1 53 ? -0.417 20.641 14.414 1 97.62 53 LEU B O 1
ATOM 1284 N N . PRO B 1 54 ? 1.408 20.812 12.984 1 96.25 54 PRO B N 1
ATOM 1285 C CA . PRO B 1 54 ? 1.782 22.094 13.594 1 96.25 54 PRO B CA 1
ATOM 1286 C C . PRO B 1 54 ? 0.913 23.25 13.109 1 96.25 54 PRO B C 1
ATOM 1288 O O . PRO B 1 54 ? -0.1 23.031 12.445 1 96.25 54 PRO B O 1
ATOM 1291 N N . ALA B 1 55 ? 1.385 24.453 13.5 1 95.56 55 ALA B N 1
ATOM 1292 C CA . ALA B 1 55 ? 0.69 25.625 12.953 1 95.56 55 ALA B CA 1
ATOM 1293 C C . ALA B 1 55 ? 0.794 25.656 11.438 1 95.56 55 ALA B C 1
ATOM 1295 O O . ALA B 1 55 ? 1.877 25.469 10.875 1 95.56 55 ALA B O 1
ATOM 1296 N N . VAL B 1 56 ? -0.375 25.875 10.781 1 97.56 56 VAL B N 1
ATOM 1297 C CA . VAL B 1 56 ? -0.444 25.922 9.32 1 97.56 56 VAL B CA 1
ATOM 1298 C C . VAL B 1 56 ? -0.403 27.375 8.852 1 97.56 56 VAL B C 1
ATOM 1300 O O . VAL B 1 56 ? -1.278 28.172 9.195 1 97.56 56 VAL B O 1
ATOM 1303 N N . PRO B 1 57 ? 0.615 27.641 8.102 1 97.31 57 PRO B N 1
ATOM 1304 C CA . PRO B 1 57 ? 0.613 29 7.539 1 97.31 57 PRO B CA 1
ATOM 1305 C C . PRO B 1 57 ? -0.659 29.312 6.754 1 97.31 57 PRO B C 1
ATOM 1307 O O . PRO B 1 57 ? -1.192 28.438 6.066 1 97.31 57 PRO B O 1
ATOM 1310 N N . ALA B 1 58 ? -0.991 30.531 6.883 1 96.75 58 ALA B N 1
ATOM 1311 C CA . ALA B 1 58 ? -2.223 30.953 6.219 1 96.75 58 ALA B CA 1
ATOM 1312 C C . ALA B 1 58 ? -2.166 30.656 4.723 1 96.75 58 ALA B C 1
ATOM 1314 O O . ALA B 1 58 ? -3.172 30.266 4.125 1 96.75 58 ALA B O 1
ATOM 1315 N N . SER B 1 59 ? -1.044 30.734 4.09 1 96.94 59 SER B N 1
ATOM 1316 C CA . SER B 1 59 ? -0.877 30.562 2.65 1 96.94 59 SER B CA 1
ATOM 1317 C C . SER B 1 59 ? -1.016 29.109 2.244 1 96.94 59 SER B C 1
ATOM 1319 O O . SER B 1 59 ? -1.239 28.797 1.071 1 96.94 59 SER B O 1
ATOM 1321 N N . ALA B 1 60 ? -0.921 28.188 3.25 1 98 60 ALA B N 1
ATOM 1322 C CA . ALA B 1 60 ? -1.008 26.75 2.961 1 98 60 ALA B CA 1
ATOM 1323 C C . ALA B 1 60 ? -2.355 26.188 3.395 1 98 60 ALA B C 1
ATOM 1325 O O . ALA B 1 60 ? -2.652 25.016 3.145 1 98 60 ALA B O 1
ATOM 1326 N N . LYS B 1 61 ? -3.152 26.953 3.996 1 98.12 61 LYS B N 1
ATOM 1327 C CA . LYS B 1 61 ? -4.355 26.484 4.676 1 98.12 61 LYS B CA 1
ATOM 1328 C C . LYS B 1 61 ? -5.316 25.812 3.697 1 98.12 61 LYS B C 1
ATOM 1330 O O . LYS B 1 61 ? -5.855 24.734 3.982 1 98.12 61 LYS B O 1
ATOM 1335 N N . ALA B 1 62 ? -5.469 26.391 2.564 1 98.25 62 ALA B N 1
ATOM 1336 C CA . ALA B 1 62 ? -6.418 25.828 1.603 1 98.25 62 ALA B CA 1
ATOM 1337 C C . ALA B 1 62 ? -5.961 24.469 1.105 1 98.25 62 ALA B C 1
ATOM 1339 O O . ALA B 1 62 ? -6.762 23.531 1.015 1 98.25 62 ALA B O 1
ATOM 1340 N N . GLU B 1 63 ? -4.695 24.312 0.765 1 98.56 63 GLU B N 1
ATOM 1341 C CA . GLU B 1 63 ? -4.16 23.047 0.286 1 98.56 63 GLU B CA 1
ATOM 1342 C C . GLU B 1 63 ? -4.211 21.984 1.377 1 98.56 63 GLU B C 1
ATOM 1344 O O . GLU B 1 63 ? -4.578 20.828 1.114 1 98.56 63 GLU B O 1
ATOM 1349 N N . VAL B 1 64 ? -3.889 22.375 2.562 1 98.75 64 VAL B N 1
ATOM 1350 C CA . VAL B 1 64 ? -3.924 21.453 3.691 1 98.75 64 VAL B CA 1
ATOM 1351 C C . VAL B 1 64 ? -5.355 20.969 3.928 1 98.75 64 VAL B C 1
ATOM 1353 O O . VAL B 1 64 ? -5.605 19.766 4.051 1 98.75 64 VAL B O 1
ATOM 1356 N N . ASP B 1 65 ? -6.297 21.875 3.855 1 98.81 65 ASP B N 1
ATOM 1357 C CA . ASP B 1 65 ? -7.699 21.531 4.09 1 98.81 65 ASP B CA 1
ATOM 1358 C C . ASP B 1 65 ? -8.219 20.578 3.018 1 98.81 65 ASP B C 1
ATOM 1360 O O . ASP B 1 65 ? -8.961 19.641 3.318 1 98.81 65 ASP B O 1
ATOM 1364 N N . ARG B 1 66 ? -7.855 20.781 1.802 1 98.88 66 ARG B N 1
ATOM 1365 C CA . ARG B 1 66 ? -8.281 19.906 0.714 1 98.88 66 ARG B CA 1
ATOM 1366 C C . ARG B 1 66 ? -7.75 18.5 0.907 1 98.88 66 ARG B C 1
ATOM 1368 O O . ARG B 1 66 ? -8.469 17.516 0.692 1 98.88 66 ARG B O 1
ATOM 1375 N N . ASN B 1 67 ? -6.562 18.453 1.383 1 98.94 67 ASN B N 1
ATOM 1376 C CA . ASN B 1 67 ? -5.973 17.125 1.561 1 98.94 67 ASN B CA 1
ATOM 1377 C C . ASN B 1 67 ? -6.52 16.422 2.803 1 98.94 67 ASN B C 1
ATOM 1379 O O . ASN B 1 67 ? -6.668 15.203 2.82 1 98.94 67 ASN B O 1
ATOM 1383 N N . LEU B 1 68 ? -6.871 17.188 3.818 1 98.88 68 LEU B N 1
ATOM 1384 C CA . LEU B 1 68 ? -7.531 16.609 4.977 1 98.88 68 LEU B CA 1
ATOM 1385 C C . LEU B 1 68 ? -8.898 16.047 4.594 1 98.88 68 LEU B C 1
ATOM 1387 O O . LEU B 1 68 ? -9.297 14.977 5.062 1 98.88 68 LEU B O 1
ATOM 1391 N N . ALA B 1 69 ? -9.562 16.75 3.701 1 98.88 69 ALA B N 1
ATOM 1392 C CA . ALA B 1 69 ? -10.844 16.266 3.197 1 98.88 69 ALA B CA 1
ATOM 1393 C C . ALA B 1 69 ? -10.656 14.984 2.379 1 98.88 69 ALA B C 1
ATOM 1395 O O . ALA B 1 69 ? -11.469 14.062 2.459 1 98.88 69 ALA B O 1
ATOM 1396 N N . LEU B 1 70 ? -9.617 14.977 1.598 1 98.88 70 LEU B N 1
ATOM 1397 C CA . LEU B 1 70 ? -9.32 13.797 0.798 1 98.88 70 LEU B CA 1
ATOM 1398 C C . LEU B 1 70 ? -9.062 12.586 1.691 1 98.88 70 LEU B C 1
ATOM 1400 O O . LEU B 1 70 ? -9.484 11.469 1.375 1 98.88 70 LEU B O 1
ATOM 1404 N N . LEU B 1 71 ? -8.422 12.805 2.863 1 98.94 71 LEU B N 1
ATOM 1405 C CA . LEU B 1 71 ? -8.203 11.719 3.811 1 98.94 71 LEU B CA 1
ATOM 1406 C C . LEU B 1 71 ? -9.523 11.141 4.293 1 98.94 71 LEU B C 1
ATOM 1408 O O . LEU B 1 71 ? -9.656 9.922 4.438 1 98.94 71 LEU B O 1
ATOM 1412 N N . GLN B 1 72 ? -10.484 11.977 4.508 1 98.75 72 GLN B N 1
ATOM 1413 C CA . GLN B 1 72 ? -11.805 11.523 4.949 1 98.75 72 GLN B CA 1
ATOM 1414 C C . GLN B 1 72 ? -12.508 10.734 3.85 1 98.75 72 GLN B C 1
ATOM 1416 O O . GLN B 1 72 ? -13.117 9.695 4.117 1 98.75 72 GLN B O 1
ATOM 1421 N N . THR B 1 73 ? -12.383 11.195 2.652 1 98.88 73 THR B N 1
ATOM 1422 C CA . THR B 1 73 ? -12.961 10.5 1.513 1 98.88 73 THR B CA 1
ATOM 1423 C C . THR B 1 73 ? -12.359 9.102 1.372 1 98.88 73 THR B C 1
ATOM 1425 O O . THR B 1 73 ? -13.07 8.141 1.087 1 98.88 73 THR B O 1
ATOM 1428 N N . GLN B 1 74 ? -11.07 8.992 1.573 1 98.88 74 GLN B N 1
ATOM 1429 C CA . GLN B 1 74 ? -10.375 7.711 1.464 1 98.88 74 GLN B CA 1
ATOM 1430 C C . GLN B 1 74 ? -10.891 6.715 2.494 1 98.88 74 GLN B C 1
ATOM 1432 O O . GLN B 1 74 ? -11.062 5.531 2.188 1 98.88 74 GLN B O 1
ATOM 1437 N N . ILE B 1 75 ? -11.203 7.191 3.691 1 98.81 75 ILE B N 1
ATOM 1438 C CA . ILE B 1 75 ? -11.75 6.336 4.738 1 98.81 75 ILE B CA 1
ATOM 1439 C C . ILE B 1 75 ? -13.141 5.844 4.328 1 98.81 75 ILE B C 1
ATOM 1441 O O . ILE B 1 75 ? -13.461 4.664 4.492 1 98.81 75 ILE B O 1
ATOM 1445 N N . GLN B 1 76 ? -13.898 6.734 3.758 1 98.62 76 GLN B N 1
ATOM 1446 C CA . GLN B 1 76 ? -15.242 6.371 3.322 1 98.62 76 GLN B CA 1
ATOM 1447 C C . GLN B 1 76 ? -15.203 5.332 2.207 1 98.62 76 GLN B C 1
ATOM 1449 O O . GLN B 1 76 ? -15.969 4.367 2.221 1 98.62 76 GLN B O 1
ATOM 1454 N N . GLU B 1 77 ? -14.289 5.535 1.281 1 98.81 77 GLU B N 1
ATOM 1455 C CA . GLU B 1 77 ? -14.141 4.582 0.184 1 98.81 77 GLU B CA 1
ATOM 1456 C C . GLU B 1 77 ? -13.695 3.215 0.695 1 98.81 77 GLU B C 1
ATOM 1458 O O . GLU B 1 77 ? -14.172 2.182 0.216 1 98.81 77 GLU B O 1
ATOM 1463 N N . ALA B 1 78 ? -12.828 3.234 1.665 1 98.75 78 ALA B N 1
ATOM 1464 C CA . ALA B 1 78 ? -12.359 1.976 2.238 1 98.75 78 ALA B CA 1
ATOM 1465 C C . ALA B 1 78 ? -13.492 1.245 2.957 1 98.75 78 ALA B C 1
ATOM 1467 O O . ALA B 1 78 ? -13.625 0.025 2.838 1 98.75 78 ALA B O 1
ATOM 1468 N N . ASN B 1 79 ? -14.281 1.964 3.662 1 98.62 79 ASN B N 1
ATOM 1469 C CA . ASN B 1 79 ? -15.406 1.347 4.352 1 98.62 79 ASN B CA 1
ATOM 1470 C C . ASN B 1 79 ? -16.453 0.821 3.369 1 98.62 79 ASN B C 1
ATOM 1472 O O . ASN B 1 79 ? -17.078 -0.211 3.615 1 98.62 79 ASN B O 1
ATOM 1476 N N . THR B 1 80 ? -16.656 1.573 2.289 1 98.31 80 THR B N 1
ATOM 1477 C CA . THR B 1 80 ? -17.562 1.096 1.241 1 98.31 80 THR B CA 1
ATOM 1478 C C . THR B 1 80 ? -17.047 -0.213 0.647 1 98.31 80 THR B C 1
ATOM 1480 O O . THR B 1 80 ? -17.812 -1.16 0.46 1 98.31 80 THR B O 1
ATOM 1483 N N . ARG B 1 81 ? -15.75 -0.271 0.431 1 97.88 81 ARG B N 1
ATOM 1484 C CA . ARG B 1 81 ? -15.156 -1.498 -0.092 1 97.88 81 ARG B CA 1
ATOM 1485 C C . ARG B 1 81 ? -15.289 -2.639 0.913 1 97.88 81 ARG B C 1
ATOM 1487 O O . ARG B 1 81 ? -15.547 -3.781 0.532 1 97.88 81 ARG B O 1
ATOM 1494 N N . LEU B 1 82 ? -15.094 -2.332 2.164 1 97.56 82 LEU B N 1
ATOM 1495 C CA . LEU B 1 82 ? -15.234 -3.326 3.225 1 97.56 82 LEU B CA 1
ATOM 1496 C C . LEU B 1 82 ? -16.625 -3.945 3.211 1 97.56 82 LEU B C 1
ATOM 1498 O O . LEU B 1 82 ? -16.766 -5.168 3.242 1 97.56 82 LEU B O 1
ATOM 1502 N N . LYS B 1 83 ? -17.656 -3.135 3.068 1 96.44 83 LYS B N 1
ATOM 1503 C CA . LYS B 1 83 ? -19.047 -3.602 3.059 1 96.44 83 LYS B CA 1
ATOM 1504 C C . LYS B 1 83 ? -19.344 -4.422 1.806 1 96.44 83 LYS B C 1
ATOM 1506 O O . LYS B 1 83 ? -20.062 -5.418 1.866 1 96.44 83 LYS B O 1
ATOM 1511 N N . ASN B 1 84 ? -18.734 -3.992 0.739 1 96.06 84 ASN B N 1
ATOM 1512 C CA . ASN B 1 84 ? -19.062 -4.613 -0.541 1 96.06 84 ASN B CA 1
ATOM 1513 C C . ASN B 1 84 ? -18.297 -5.922 -0.741 1 96.06 84 ASN B C 1
ATOM 1515 O O . ASN B 1 84 ? -18.562 -6.656 -1.695 1 96.06 84 ASN B O 1
ATOM 1519 N N . THR B 1 85 ? -17.422 -6.207 0.219 1 94.12 85 THR B N 1
ATOM 1520 C CA . THR B 1 85 ? -16.594 -7.383 -0.012 1 94.12 85 THR B CA 1
ATOM 1521 C C . THR B 1 85 ? -16.719 -8.375 1.144 1 94.12 85 THR B C 1
ATOM 1523 O O . THR B 1 85 ? -15.844 -9.211 1.353 1 94.12 85 THR B O 1
ATOM 1526 N N . VAL B 1 86 ? -17.781 -8.203 1.935 1 91.94 86 VAL B N 1
ATOM 1527 C CA . VAL B 1 86 ? -18.016 -9.148 3.023 1 91.94 86 VAL B CA 1
ATOM 1528 C C . VAL B 1 86 ? -18.078 -10.57 2.471 1 91.94 86 VAL B C 1
ATOM 1530 O O . VAL B 1 86 ? -18.766 -10.828 1.48 1 91.94 86 VAL B O 1
ATOM 1533 N N . GLY B 1 87 ? -17.297 -11.453 3.107 1 86.88 87 GLY B N 1
ATOM 1534 C CA . GLY B 1 87 ? -17.344 -12.852 2.709 1 86.88 87 GLY B CA 1
ATOM 1535 C C . GLY B 1 87 ? -16.391 -13.18 1.576 1 86.88 87 GLY B C 1
ATOM 1536 O O . GLY B 1 87 ? -16.25 -14.344 1.184 1 86.88 87 GLY B O 1
ATOM 1537 N N . GLN B 1 88 ? -15.727 -12.117 1.009 1 84.94 88 GLN B N 1
ATOM 1538 C CA . GLN B 1 88 ? -14.812 -12.336 -0.112 1 84.94 88 GLN B CA 1
ATOM 1539 C C . GLN B 1 88 ? -13.383 -12.539 0.373 1 84.94 88 GLN B C 1
ATOM 1541 O O . GLN B 1 88 ? -12.961 -11.906 1.346 1 84.94 88 GLN B O 1
ATOM 1546 N N . GLY B 1 89 ? -12.797 -13.445 -0.36 1 81.81 89 GLY B N 1
ATOM 1547 C CA . GLY B 1 89 ? -11.367 -13.602 -0.154 1 81.81 89 GLY B CA 1
ATOM 1548 C C . GLY B 1 89 ? -11.031 -14.398 1.093 1 81.81 89 GLY B C 1
ATOM 1549 O O . GLY B 1 89 ? -11.922 -14.836 1.819 1 81.81 89 GLY B O 1
ATOM 1550 N N . GLY B 1 90 ? -9.727 -14.672 1.258 1 83.06 90 GLY B N 1
ATOM 1551 C CA . GLY B 1 90 ? -9.227 -15.398 2.412 1 83.06 90 GLY B CA 1
ATOM 1552 C C . GLY B 1 90 ? -8.969 -14.508 3.613 1 83.06 90 GLY B C 1
ATOM 1553 O O . GLY B 1 90 ? -9.391 -13.352 3.635 1 83.06 90 GLY B O 1
ATOM 1554 N N . PRO B 1 91 ? -8.344 -15 4.602 1 85.75 91 PRO B N 1
ATOM 1555 C CA . PRO B 1 91 ? -8.164 -14.289 5.875 1 85.75 91 PRO B CA 1
ATOM 1556 C C . PRO B 1 91 ? -7.34 -13.016 5.727 1 85.75 91 PRO B C 1
ATOM 1558 O O . PRO B 1 91 ? -7.469 -12.094 6.543 1 85.75 91 PRO B O 1
ATOM 1561 N N . ASN B 1 92 ? -6.543 -12.891 4.656 1 89.25 92 ASN B N 1
ATOM 1562 C CA . ASN B 1 92 ? -5.688 -11.719 4.488 1 89.25 92 ASN B CA 1
ATOM 1563 C C . ASN B 1 92 ? -6.293 -10.719 3.508 1 89.25 92 ASN B C 1
ATOM 1565 O O . ASN B 1 92 ? -5.66 -9.711 3.174 1 89.25 92 ASN B O 1
ATOM 1569 N N . PHE B 1 93 ? -7.512 -10.961 3.113 1 90.56 93 PHE B N 1
ATOM 1570 C CA . PHE B 1 93 ? -8.125 -10.141 2.08 1 90.56 93 PHE B CA 1
ATOM 1571 C C . PHE B 1 93 ? -8.211 -8.68 2.527 1 90.56 93 PHE B C 1
ATOM 1573 O O . PHE B 1 93 ? -7.758 -7.781 1.821 1 90.56 93 PHE B O 1
ATOM 1580 N N . VAL B 1 94 ? -8.75 -8.477 3.758 1 94.56 94 VAL B N 1
ATOM 1581 C CA . VAL B 1 94 ? -8.969 -7.105 4.215 1 94.56 94 VAL B CA 1
ATOM 1582 C C . VAL B 1 94 ? -7.625 -6.391 4.348 1 94.56 94 VAL B C 1
ATOM 1584 O O . VAL B 1 94 ? -7.477 -5.25 3.902 1 94.56 94 VAL B O 1
ATOM 1587 N N . ASN B 1 95 ? -6.637 -7.066 4.898 1 94.44 95 ASN B N 1
ATOM 1588 C CA . ASN B 1 95 ? -5.32 -6.465 5.07 1 94.44 95 ASN B CA 1
ATOM 1589 C C . ASN B 1 95 ? -4.684 -6.117 3.727 1 94.44 95 ASN B C 1
ATOM 1591 O O . ASN B 1 95 ? -4.148 -5.02 3.553 1 94.44 95 ASN B O 1
ATOM 1595 N N . ASN B 1 96 ? -4.742 -6.984 2.738 1 93.94 96 ASN B N 1
ATOM 1596 C CA . ASN B 1 96 ? -4.012 -6.84 1.482 1 93.94 96 ASN B CA 1
ATOM 1597 C C . ASN B 1 96 ? -4.777 -5.973 0.486 1 93.94 96 ASN B C 1
ATOM 1599 O O . ASN B 1 96 ? -4.176 -5.195 -0.255 1 93.94 96 ASN B O 1
ATOM 1603 N N . ALA B 1 97 ? -6.102 -6.066 0.595 1 94.19 97 ALA B N 1
ATOM 1604 C CA . ALA B 1 97 ? -6.883 -5.445 -0.469 1 94.19 97 ALA B CA 1
ATOM 1605 C C . ALA B 1 97 ? -7.5 -4.129 0 1 94.19 97 ALA B C 1
ATOM 1607 O O . ALA B 1 97 ? -7.973 -3.332 -0.813 1 94.19 97 ALA B O 1
ATOM 1608 N N . ILE B 1 98 ? -7.5 -3.887 1.356 1 96.94 98 ILE B N 1
ATOM 1609 C CA . ILE B 1 98 ? -8.195 -2.693 1.828 1 96.94 98 ILE B CA 1
ATOM 1610 C C . ILE B 1 98 ? -7.266 -1.867 2.711 1 96.94 98 ILE B C 1
ATOM 1612 O O . ILE B 1 98 ? -6.82 -0.786 2.316 1 96.94 98 ILE B O 1
ATOM 1616 N N . LEU B 1 99 ? -6.727 -2.465 3.773 1 97.5 99 LEU B N 1
ATOM 1617 C CA . LEU B 1 99 ? -5.934 -1.693 4.723 1 97.5 99 LEU B CA 1
ATOM 1618 C C . LEU B 1 99 ? -4.598 -1.287 4.113 1 97.5 99 LEU B C 1
ATOM 1620 O O . LEU B 1 99 ? -4.141 -0.159 4.305 1 97.5 99 LEU B O 1
ATOM 1624 N N . GLY B 1 100 ? -3.957 -2.184 3.424 1 95.5 100 GLY B N 1
ATOM 1625 C CA . GLY B 1 100 ? -2.695 -1.865 2.775 1 95.5 100 GLY B CA 1
ATOM 1626 C C . GLY B 1 100 ? -2.799 -0.703 1.806 1 95.5 100 GLY B C 1
ATOM 1627 O O . GLY B 1 100 ? -2.145 0.326 1.99 1 95.5 100 GLY B O 1
ATOM 1628 N N . PRO B 1 101 ? -3.646 -0.84 0.839 1 97 101 PRO B N 1
ATOM 1629 C CA . PRO B 1 101 ? -3.824 0.239 -0.135 1 97 101 PRO B CA 1
ATOM 1630 C C . PRO B 1 101 ? -4.27 1.55 0.51 1 97 101 PRO B C 1
ATOM 1632 O O . PRO B 1 101 ? -3.83 2.627 0.097 1 97 101 PRO B O 1
ATOM 1635 N N . LEU B 1 102 ? -5.086 1.482 1.544 1 98.62 102 LEU B N 1
ATOM 1636 C CA . LEU B 1 102 ? -5.5 2.691 2.248 1 98.62 102 LEU B CA 1
ATOM 1637 C C . LEU B 1 102 ? -4.305 3.375 2.904 1 98.62 102 LEU B C 1
ATOM 1639 O O . LEU B 1 102 ? -4.164 4.598 2.824 1 98.62 102 LEU B O 1
ATOM 1643 N N . LYS B 1 103 ? -3.498 2.553 3.525 1 98.25 103 LYS B N 1
ATOM 1644 C CA . LYS B 1 103 ? -2.293 3.111 4.133 1 98.25 103 LYS B CA 1
ATOM 1645 C C . LYS B 1 103 ? -1.449 3.852 3.098 1 98.25 103 LYS B C 1
ATOM 1647 O O . LYS B 1 103 ? -1.004 4.973 3.34 1 98.25 103 LYS B O 1
ATOM 1652 N N . ASP B 1 104 ? -1.251 3.305 1.965 1 96.94 104 ASP B N 1
ATOM 1653 C CA . ASP B 1 104 ? -0.417 3.906 0.928 1 96.94 104 ASP B CA 1
ATOM 1654 C C . ASP B 1 104 ? -1.018 5.219 0.434 1 96.94 104 ASP B C 1
ATOM 1656 O O . ASP B 1 104 ? -0.296 6.195 0.221 1 96.94 104 ASP B O 1
ATOM 1660 N N . LYS B 1 105 ? -2.285 5.203 0.253 1 98.12 105 LYS B N 1
ATOM 1661 C CA . LYS B 1 105 ? -2.961 6.434 -0.161 1 98.12 105 LYS B CA 1
ATOM 1662 C C . LYS B 1 105 ? -2.797 7.527 0.887 1 98.12 105 LYS B C 1
ATOM 1664 O O . LYS B 1 105 ? -2.539 8.688 0.547 1 98.12 105 LYS B O 1
ATOM 1669 N N . ARG B 1 106 ? -2.941 7.145 2.131 1 98.75 106 ARG B N 1
ATOM 1670 C CA . ARG B 1 106 ? -2.82 8.117 3.213 1 98.75 106 ARG B CA 1
ATOM 1671 C C . ARG B 1 106 ? -1.391 8.633 3.326 1 98.75 106 ARG B C 1
ATOM 1673 O O . ARG B 1 106 ? -1.173 9.828 3.541 1 98.75 106 ARG B O 1
ATOM 1680 N N . VAL B 1 107 ? -0.401 7.766 3.111 1 97.62 107 VAL B N 1
ATOM 1681 C CA . VAL B 1 107 ? 0.99 8.211 3.123 1 97.62 107 VAL B CA 1
ATOM 1682 C C . VAL B 1 107 ? 1.195 9.297 2.07 1 97.62 107 VAL B C 1
ATOM 1684 O O . VAL B 1 107 ? 1.799 10.336 2.352 1 97.62 107 VAL B O 1
ATOM 1687 N N . SER B 1 108 ? 0.626 9.055 0.919 1 97.19 108 SER B N 1
ATOM 1688 C CA . SER B 1 108 ? 0.789 10 -0.183 1 97.19 108 SER B CA 1
ATOM 1689 C C . SER B 1 108 ? 0.099 11.32 0.117 1 97.19 108 SER B C 1
ATOM 1691 O O . SER B 1 108 ? 0.668 12.391 -0.114 1 97.19 108 SER B O 1
ATOM 1693 N N . THR B 1 109 ? -1.052 11.273 0.686 1 98.62 109 THR B N 1
ATOM 1694 C CA . THR B 1 109 ? -1.806 12.484 0.986 1 98.62 109 THR B CA 1
ATOM 1695 C C . THR B 1 109 ? -1.161 13.258 2.137 1 98.62 109 THR B C 1
ATOM 1697 O O . THR B 1 109 ? -1.057 14.484 2.09 1 98.62 109 THR B O 1
ATOM 1700 N N . ILE B 1 110 ? -0.681 12.539 3.094 1 98.25 110 ILE B N 1
ATOM 1701 C CA . ILE B 1 110 ? -0.016 13.148 4.242 1 98.25 110 ILE B CA 1
ATOM 1702 C C . ILE B 1 110 ? 1.285 13.812 3.795 1 98.25 110 ILE B C 1
ATOM 1704 O O . ILE B 1 110 ? 1.62 14.906 4.25 1 98.25 110 ILE B O 1
ATOM 1708 N N . ASP B 1 111 ? 1.892 13.242 2.85 1 96.62 111 ASP B N 1
ATOM 1709 C CA . ASP B 1 111 ? 3.105 13.828 2.289 1 96.62 111 ASP B CA 1
ATOM 1710 C C . ASP B 1 111 ? 2.805 15.156 1.599 1 96.62 111 ASP B C 1
ATOM 1712 O O . ASP B 1 111 ? 3.574 16.109 1.718 1 96.62 111 ASP B O 1
ATOM 1716 N N . ARG B 1 112 ? 1.716 15.195 0.914 1 98 112 ARG B N 1
ATOM 1717 C CA . ARG B 1 112 ? 1.333 16.438 0.241 1 98 112 ARG B CA 1
ATOM 1718 C C . ARG B 1 112 ? 1.057 17.547 1.25 1 98 112 ARG B C 1
ATOM 1720 O O . ARG B 1 112 ? 1.408 18.703 1.02 1 98 112 ARG B O 1
ATOM 1727 N N . ILE B 1 113 ? 0.486 17.141 2.35 1 98.62 113 ILE B N 1
ATOM 1728 C CA . ILE B 1 113 ? 0.228 18.094 3.424 1 98.62 113 ILE B CA 1
ATOM 1729 C C . ILE B 1 113 ? 1.552 18.609 3.98 1 98.62 113 ILE B C 1
ATOM 1731 O O . ILE B 1 113 ? 1.741 19.828 4.117 1 98.62 113 ILE B O 1
ATOM 1735 N N . ALA B 1 114 ? 2.471 17.734 4.273 1 97.44 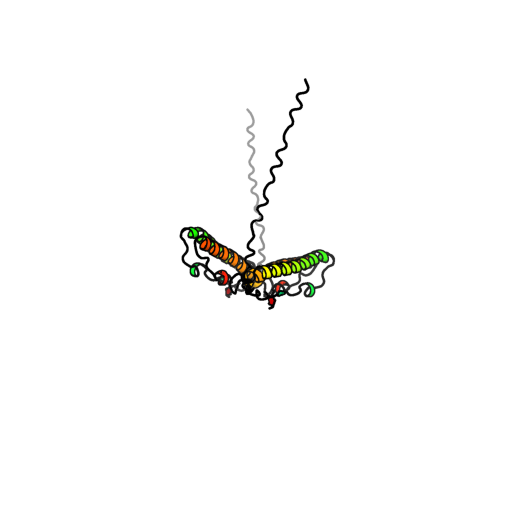114 ALA B N 1
ATOM 1736 C CA . ALA B 1 114 ? 3.773 18.109 4.812 1 97.44 114 ALA B CA 1
ATOM 1737 C C . ALA B 1 114 ? 4.523 19.016 3.846 1 97.44 114 ALA B C 1
ATOM 1739 O O . ALA B 1 114 ? 5.156 20 4.262 1 97.44 114 ALA B O 1
ATOM 1740 N N . ILE B 1 115 ? 4.422 18.75 2.574 1 97.44 115 ILE B N 1
ATOM 1741 C CA . ILE B 1 115 ? 5.102 19.531 1.544 1 97.44 115 ILE B CA 1
ATOM 1742 C C . ILE B 1 115 ? 4.488 20.922 1.469 1 97.44 115 ILE B C 1
ATOM 1744 O O . ILE B 1 115 ? 5.211 21.922 1.386 1 97.44 115 ILE B O 1
ATOM 1748 N N . ALA B 1 116 ? 3.18 20.969 1.55 1 98.25 116 ALA B N 1
ATOM 1749 C CA . ALA B 1 116 ? 2.486 22.25 1.505 1 98.25 116 ALA B CA 1
ATOM 1750 C C . ALA B 1 116 ? 2.93 23.156 2.652 1 98.25 116 ALA B C 1
ATOM 1752 O O . ALA B 1 116 ? 3.178 24.344 2.455 1 98.25 116 ALA B O 1
ATOM 1753 N N . ILE B 1 117 ? 3.018 22.562 3.811 1 98.06 117 ILE B N 1
ATOM 1754 C CA . ILE B 1 117 ? 3.438 23.312 4.988 1 98.06 117 ILE B CA 1
ATOM 1755 C C . ILE B 1 117 ? 4.91 23.703 4.855 1 98.06 117 ILE B C 1
ATOM 1757 O O . ILE B 1 117 ? 5.297 24.828 5.152 1 98.06 117 ILE B O 1
ATOM 1761 N N . GLY B 1 118 ? 5.723 22.859 4.402 1 96.5 118 GLY B N 1
ATOM 1762 C CA . GLY B 1 118 ? 7.16 23.031 4.281 1 96.5 118 GLY B CA 1
ATOM 1763 C C . GLY B 1 118 ? 7.543 24.125 3.297 1 96.5 118 GLY B C 1
ATOM 1764 O O . GLY B 1 118 ? 8.602 24.75 3.43 1 96.5 118 GLY B O 1
ATOM 1765 N N . ARG B 1 119 ? 6.727 24.328 2.25 1 96.31 119 ARG B N 1
ATOM 1766 C CA . ARG B 1 119 ? 7.012 25.375 1.269 1 96.31 119 ARG B CA 1
ATOM 1767 C C . ARG B 1 119 ? 6.977 26.75 1.911 1 96.31 119 ARG B C 1
ATOM 1769 O O . ARG B 1 119 ? 7.629 27.688 1.43 1 96.31 119 ARG B O 1
ATOM 1776 N N . LYS B 1 120 ? 6.32 26.812 2.939 1 91.38 120 LYS B N 1
ATOM 1777 C CA . LYS B 1 120 ? 6.129 28.109 3.584 1 91.38 120 LYS B CA 1
ATOM 1778 C C . LYS B 1 120 ? 6.754 28.125 4.977 1 91.38 120 LYS B C 1
ATOM 1780 O O . LYS B 1 120 ? 6.512 29.047 5.758 1 91.38 120 LYS B O 1
ATOM 1785 N N . GLY B 1 121 ? 7.395 27.125 5.355 1 90.69 121 GLY B N 1
ATOM 1786 C CA . GLY B 1 121 ? 8.008 26.969 6.668 1 90.69 121 GLY B CA 1
ATOM 1787 C C . GLY B 1 121 ? 8.789 25.688 6.812 1 90.69 121 GLY B C 1
ATOM 1788 O O . GLY B 1 121 ? 9.461 25.25 5.875 1 90.69 121 GLY B O 1
ATOM 1789 N N . THR B 1 122 ? 8.758 25.219 8.055 1 91.88 122 THR B N 1
ATOM 1790 C CA . THR B 1 122 ? 9.445 23.953 8.328 1 91.88 122 THR B CA 1
ATOM 1791 C C . THR B 1 122 ? 8.539 22.766 8.023 1 91.88 122 THR B C 1
ATOM 1793 O O . THR B 1 122 ? 7.414 22.703 8.516 1 91.88 122 THR B O 1
ATOM 1796 N N . LYS B 1 123 ? 9.031 21.906 7.203 1 93.31 123 LYS B N 1
ATOM 1797 C CA . LYS B 1 123 ? 8.281 20.688 6.918 1 93.31 123 LYS B CA 1
ATOM 1798 C C . LYS B 1 123 ? 8.125 19.844 8.172 1 93.31 123 LYS B C 1
ATOM 1800 O O . LYS B 1 123 ? 9.109 19.469 8.805 1 93.31 123 LYS B O 1
ATOM 1805 N N . PRO B 1 124 ? 6.875 19.594 8.508 1 94.44 124 PRO B N 1
ATOM 1806 C CA . PRO B 1 124 ? 6.719 18.719 9.672 1 94.44 124 PRO B CA 1
ATOM 1807 C C . PRO B 1 124 ? 7.242 17.297 9.414 1 94.44 124 PRO B C 1
ATOM 1809 O O . PRO B 1 124 ? 7.125 16.797 8.297 1 94.44 124 PRO B O 1
ATOM 1812 N N . ALA B 1 125 ? 7.773 16.75 10.461 1 89.62 125 ALA B N 1
ATOM 1813 C CA . ALA B 1 125 ? 8.289 15.391 10.391 1 89.62 125 ALA B CA 1
ATOM 1814 C C . ALA B 1 125 ? 7.395 14.422 11.156 1 89.62 125 ALA B C 1
ATOM 1816 O O . ALA B 1 125 ? 6.598 14.836 12 1 89.62 125 ALA B O 1
ATOM 1817 N N . GLY B 1 126 ? 7.398 13.211 10.805 1 89.62 126 GLY B N 1
ATOM 1818 C CA . GLY B 1 126 ? 6.781 12.148 11.586 1 89.62 126 GLY B CA 1
ATOM 1819 C C . GLY B 1 126 ? 5.301 11.977 11.297 1 89.62 126 GLY B C 1
ATOM 1820 O O . GLY B 1 126 ? 4.645 11.117 11.883 1 89.62 126 GLY B O 1
ATOM 1821 N N . LEU B 1 127 ? 4.797 12.742 10.266 1 94.5 127 LEU B N 1
ATOM 1822 C CA . LEU B 1 127 ? 3.365 12.656 9.992 1 94.5 127 LEU B CA 1
ATOM 1823 C C . LEU B 1 127 ? 3.006 11.32 9.367 1 94.5 127 LEU B C 1
ATOM 1825 O O . LEU B 1 127 ? 1.86 10.867 9.461 1 94.5 127 LEU B O 1
ATOM 1829 N N . ASP B 1 128 ? 3.943 10.625 8.82 1 91.81 128 ASP B N 1
ATOM 1830 C CA . ASP B 1 128 ? 3.699 9.344 8.156 1 91.81 128 ASP B CA 1
ATOM 1831 C C . ASP B 1 128 ? 3.25 8.289 9.156 1 91.81 128 ASP B C 1
ATOM 1833 O O . ASP B 1 128 ? 2.658 7.273 8.781 1 91.81 128 ASP B O 1
ATOM 1837 N N . ALA B 1 129 ? 3.555 8.508 10.406 1 92.5 129 ALA B N 1
ATOM 1838 C CA . ALA B 1 129 ? 3.152 7.566 11.445 1 92.5 129 ALA B CA 1
ATOM 1839 C C . ALA B 1 129 ? 1.634 7.535 11.602 1 92.5 129 ALA B C 1
ATOM 1841 O O . ALA B 1 129 ? 1.085 6.617 12.219 1 92.5 129 ALA B O 1
ATOM 1842 N N . LEU B 1 130 ? 0.984 8.484 10.992 1 96.44 130 LEU B N 1
ATOM 1843 C CA . LEU B 1 130 ? -0.463 8.602 11.133 1 96.44 130 LEU B CA 1
ATOM 1844 C C . LEU B 1 130 ? -1.18 7.957 9.953 1 96.44 130 LEU B C 1
ATOM 1846 O O . LEU B 1 130 ? -2.402 8.062 9.828 1 96.44 130 LEU B O 1
ATOM 1850 N N . ALA B 1 131 ? -0.455 7.215 9.125 1 97.12 131 ALA B N 1
ATOM 1851 C CA . ALA B 1 131 ? -1.016 6.738 7.863 1 97.12 131 ALA B CA 1
ATOM 1852 C C . ALA B 1 131 ? -1.756 5.418 8.055 1 97.12 131 ALA B C 1
ATOM 1854 O O . ALA B 1 131 ? -2.727 5.133 7.352 1 97.12 131 ALA B O 1
ATOM 1855 N N . ALA B 1 132 ? -1.391 4.578 8.992 1 96.62 132 ALA B N 1
ATOM 1856 C CA . ALA B 1 132 ? -1.954 3.234 9.109 1 96.62 132 ALA B CA 1
ATOM 1857 C C . ALA B 1 132 ? -3.312 3.268 9.805 1 96.62 132 ALA B C 1
ATOM 1859 O O . ALA B 1 132 ? -3.488 3.967 10.805 1 96.62 132 ALA B O 1
ATOM 1860 N N . CYS B 1 133 ? -4.199 2.443 9.234 1 98.56 133 CYS B N 1
ATOM 1861 C CA . CYS B 1 133 ? -5.551 2.34 9.773 1 98.56 133 CYS B CA 1
ATOM 1862 C C . CYS B 1 133 ? -5.793 0.961 10.375 1 98.56 133 CYS B C 1
ATOM 1864 O O . CYS B 1 133 ? -4.953 0.067 10.25 1 98.56 133 CYS B O 1
ATOM 1866 N N . THR B 1 134 ? -6.953 0.869 11.086 1 97.88 134 THR B N 1
ATOM 1867 C CA . THR B 1 134 ? -7.289 -0.394 11.734 1 97.88 134 THR B CA 1
ATOM 1868 C C . THR B 1 134 ? -8.75 -0.762 11.484 1 97.88 134 THR B C 1
ATOM 1870 O O . THR B 1 134 ? -9.578 0.111 11.219 1 97.88 134 THR B O 1
ATOM 1873 N N . LEU B 1 135 ? -8.961 -2.02 11.422 1 97.75 135 LEU B N 1
ATOM 1874 C CA . LEU B 1 135 ? -10.312 -2.564 11.398 1 97.75 135 LEU B CA 1
ATOM 1875 C C . LEU B 1 135 ? -10.805 -2.861 12.805 1 97.75 135 LEU B C 1
ATOM 1877 O O . LEU B 1 135 ? -10.125 -3.539 13.578 1 97.75 135 LEU B O 1
ATOM 1881 N N . THR B 1 136 ? -11.914 -2.336 13.188 1 95.25 136 THR B N 1
ATOM 1882 C CA . THR B 1 136 ? -12.547 -2.648 14.469 1 95.25 136 THR B CA 1
ATOM 1883 C C . THR B 1 136 ? -13.852 -3.406 14.258 1 95.25 136 THR B C 1
ATOM 1885 O O . THR B 1 136 ? -14.68 -3.012 13.43 1 95.25 136 THR B O 1
ATOM 1888 N N . LYS B 1 137 ? -14.016 -4.609 14.961 1 88.69 137 LYS B N 1
ATOM 1889 C CA . LYS B 1 137 ? -15.227 -5.422 14.883 1 88.69 137 LYS B CA 1
ATOM 1890 C C . LYS B 1 137 ? -16.188 -5.078 16.016 1 88.69 137 LYS B C 1
ATOM 1892 O O . LYS B 1 137 ? -15.766 -4.703 17.109 1 88.69 137 LYS B O 1
#